Protein AF-B8MVJ1-F1 (afdb_monomer_lite)

Radius of gyration: 26.27 Å; chains: 1; bounding box: 54×86×57 Å

Secondary structure (DSSP, 8-state):
---PPP----------------------------------TTTTTSSSSGGGS---SSHHHHHHHHHHHHHHHHHHHHHHHHHHHHHTT------HHHHHHHHHHHHTS-HHHHHHHHHHHHHHHHHHHHHHHHHHHHHHHHHHHHHHTS-GGGSPPPSSS--SS-HHHHHHHHHHHHHTT----HHHHHHHHHHHHHHHHHHHTT--HHHHH--HHHHHHHHT-SS-HHHHHHHHHHHHHHHHHHHHHHHHHHHHHHTT-GGGGHHHHHHHHT--

Sequence (276 aa):
MIFTLPNRISLYQSTSDSNSGYSYNEYHMSTADDTTRTSSPTDSLVLGAQSHLPTLLNPVRAVETMTSILWNCVKLNNTIGKYSRQIQQIWSTTEVEKMRLYVDDIAQREYEEAVGIARRENALLAGRDMQGRYNETVYWNIISKGAKLIHPATLHMPKGPLGEFTMAEKVATEVFMQEAGFGTSVENQRRCRNLWKKLSEMRRVGISKILLYRRKEFDTYRKSFTQDAESLTEGVISWESVYGSLLEQLENRMMKQGDEDFTGLSDLLQFKILME

pLDDT: mean 73.41, std 24.39, range [24.5, 97.88]

Foldseek 3Di:
DDDDDDDDDDDDDDDDDDDDDDDDDDDDDDDDDDDDDDDDPCVVVVVVPVPQDFPQDPVVLSVVQVVLLLVLLLVLLLLCLQQVVVLVVQDDDPDPVVVVVVVVVLVPDDPVVSVSNVSSVVSVVSVVVLVVQLVLLCVLVVLVVQLVPDDPVVFDDDDDDDDPDDSSSLVSLLVSCVVVVHDNPPVVSVLSNVVSVLSNVLVVVPLHSCSSSGDVSVVVVQVVPPPPSVVVSSSSVSVCVNCVVVSVVSSVLSNVVSVVPPPSPVVVVVVVVVVD

Organism: Talaromyces stipitatus (strain ATCC 10500 / CBS 375.48 / QM 6759 / NRRL 1006) (NCBI:txid441959)

Structure (mmCIF, N/CA/C/O backbone):
data_AF-B8MVJ1-F1
#
_entry.id   AF-B8MVJ1-F1
#
loop_
_atom_site.group_PDB
_atom_site.id
_atom_site.type_symbol
_atom_site.label_atom_id
_atom_site.label_alt_id
_atom_site.label_comp_id
_atom_site.label_asym_id
_atom_site.label_entity_id
_atom_site.label_seq_id
_atom_site.pdbx_PDB_ins_code
_atom_site.Cartn_x
_atom_site.Cartn_y
_atom_site.Cartn_z
_atom_site.occupancy
_atom_site.B_iso_or_equiv
_atom_site.auth_seq_id
_atom_site.auth_comp_id
_atom_site.auth_asym_id
_atom_site.auth_atom_id
_atom_site.pdbx_PDB_model_num
ATOM 1 N N . MET A 1 1 ? 28.971 21.356 14.305 1.00 33.16 1 MET A N 1
ATOM 2 C CA . MET A 1 1 ? 27.854 20.875 15.147 1.00 33.16 1 MET A CA 1
ATOM 3 C C . MET A 1 1 ? 27.162 19.752 14.398 1.00 33.16 1 MET A C 1
ATOM 5 O O . MET A 1 1 ? 26.536 20.009 13.382 1.00 33.16 1 MET A O 1
ATOM 9 N N . ILE A 1 2 ? 27.385 18.515 14.834 1.00 26.36 2 ILE A N 1
ATOM 10 C CA . ILE A 1 2 ? 26.814 17.299 14.247 1.00 26.36 2 ILE A CA 1
ATOM 11 C C . ILE A 1 2 ? 25.635 16.919 15.143 1.00 26.36 2 ILE A C 1
ATOM 13 O O . ILE A 1 2 ? 25.848 16.614 16.312 1.00 26.36 2 ILE A O 1
ATOM 17 N N . PHE A 1 3 ? 24.410 16.978 14.624 1.00 26.06 3 PHE A N 1
ATOM 18 C CA . PHE A 1 3 ? 23.234 16.461 15.321 1.00 26.06 3 PHE A CA 1
ATOM 19 C C . PHE A 1 3 ? 22.937 15.049 14.815 1.00 26.06 3 PHE A C 1
ATOM 21 O O . PHE A 1 3 ? 22.338 14.846 13.763 1.00 26.06 3 PHE A O 1
ATOM 28 N N . THR A 1 4 ? 23.397 14.068 15.583 1.00 27.03 4 THR A N 1
ATOM 29 C CA . THR A 1 4 ? 22.928 12.682 15.559 1.00 27.03 4 THR A CA 1
ATOM 30 C C . THR A 1 4 ? 21.544 12.603 16.205 1.00 27.03 4 THR A C 1
ATOM 32 O O . THR A 1 4 ? 21.390 12.957 17.372 1.00 27.03 4 THR A O 1
ATOM 35 N N . LEU A 1 5 ? 20.543 12.126 15.463 1.00 28.19 5 LEU A N 1
ATOM 36 C CA . LEU A 1 5 ? 19.223 11.765 15.996 1.00 28.19 5 LEU A CA 1
ATOM 37 C C . LEU A 1 5 ? 19.255 10.327 16.558 1.00 28.19 5 LEU A C 1
ATOM 39 O O . LEU A 1 5 ? 19.797 9.447 15.884 1.00 28.19 5 LEU A O 1
ATOM 43 N N . PRO A 1 6 ? 18.681 10.052 17.746 1.00 32.56 6 PRO A N 1
ATOM 44 C CA . PRO A 1 6 ? 18.729 8.730 18.362 1.00 32.56 6 PRO A CA 1
ATOM 45 C C . PRO A 1 6 ? 17.521 7.834 18.028 1.00 32.56 6 PRO A C 1
ATOM 47 O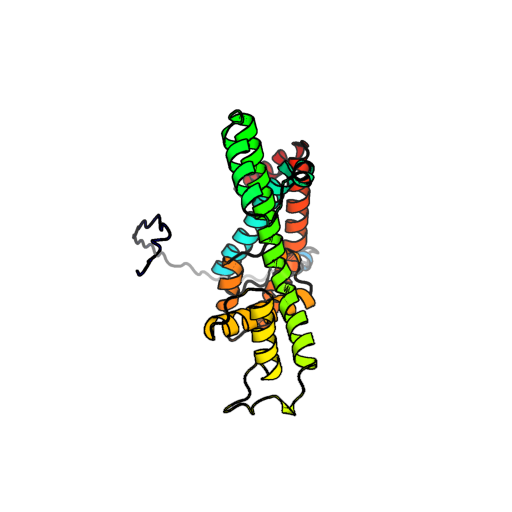 O . PRO A 1 6 ? 16.381 8.279 17.940 1.00 32.56 6 PRO A O 1
ATOM 50 N N . ASN A 1 7 ? 17.836 6.541 17.905 1.00 27.97 7 ASN A N 1
ATOM 51 C CA . ASN A 1 7 ? 17.093 5.338 18.300 1.00 27.97 7 ASN A CA 1
ATOM 52 C C . ASN A 1 7 ? 15.574 5.251 18.063 1.00 27.97 7 ASN A C 1
ATOM 54 O O . ASN A 1 7 ? 14.755 5.772 18.816 1.00 27.97 7 ASN A O 1
ATOM 58 N N . ARG A 1 8 ? 15.202 4.366 17.125 1.00 31.61 8 ARG A N 1
ATOM 59 C CA . ARG A 1 8 ? 13.935 3.627 17.195 1.00 31.61 8 ARG A CA 1
ATOM 60 C C . ARG A 1 8 ? 14.022 2.560 18.287 1.00 31.61 8 ARG A C 1
ATOM 62 O O . ARG A 1 8 ? 14.907 1.711 18.271 1.00 31.61 8 ARG A O 1
ATOM 69 N N . ILE A 1 9 ? 13.052 2.614 19.188 1.00 30.14 9 ILE A N 1
ATOM 70 C CA . ILE A 1 9 ? 12.759 1.645 20.243 1.00 30.14 9 ILE A CA 1
ATOM 71 C C . ILE A 1 9 ? 12.471 0.271 19.610 1.00 30.14 9 ILE A C 1
ATOM 73 O O . ILE A 1 9 ? 11.552 0.135 18.802 1.00 30.14 9 ILE A O 1
ATOM 77 N N . SER A 1 10 ? 13.268 -0.732 19.982 1.00 26.94 10 SER A N 1
ATOM 78 C CA . SER A 1 10 ? 13.034 -2.157 19.733 1.00 26.94 10 SER A CA 1
ATOM 79 C C . SER A 1 10 ? 12.694 -2.799 21.072 1.00 26.94 10 SER A C 1
ATOM 81 O O . SER A 1 10 ? 13.526 -2.792 21.976 1.00 26.94 10 SER A O 1
ATOM 83 N N . LEU A 1 11 ? 11.482 -3.330 21.209 1.00 28.36 11 LEU A N 1
ATOM 84 C CA . LEU A 1 11 ? 11.058 -4.090 22.381 1.00 28.36 11 LEU A CA 1
ATOM 85 C C . LEU A 1 11 ? 10.620 -5.494 21.950 1.00 28.36 11 LEU A C 1
ATOM 87 O O . LEU A 1 11 ? 9.863 -5.639 20.992 1.00 28.36 11 LEU A O 1
ATOM 91 N N . TYR A 1 12 ? 11.092 -6.462 22.741 1.00 28.72 12 TYR A N 1
ATOM 92 C CA . TYR A 1 12 ? 10.787 -7.898 22.803 1.00 28.72 12 TYR A CA 1
ATOM 93 C C . TYR A 1 12 ? 11.618 -8.866 21.943 1.00 28.72 12 TYR A C 1
ATOM 95 O O . TYR A 1 12 ? 11.261 -9.242 20.831 1.00 28.72 12 TYR A O 1
ATOM 103 N N . GLN A 1 13 ? 12.700 -9.351 22.565 1.00 25.91 13 GLN A N 1
ATOM 104 C CA . GLN A 1 13 ? 13.101 -10.761 22.528 1.00 25.91 13 GLN A CA 1
ATOM 105 C C . GLN A 1 13 ? 12.264 -11.539 23.558 1.00 25.91 13 GLN A C 1
ATOM 107 O O . GLN A 1 13 ? 12.061 -11.042 24.665 1.00 25.91 13 GLN A O 1
ATOM 112 N N . SER A 1 14 ? 11.859 -12.770 23.238 1.00 27.89 14 SER A N 1
ATOM 113 C CA . SER A 1 14 ? 11.863 -13.854 24.225 1.00 27.89 14 SER A CA 1
ATOM 114 C C . SER A 1 14 ? 11.992 -15.217 23.545 1.00 27.89 14 SER A C 1
ATOM 116 O O . SER A 1 14 ? 11.435 -15.466 22.479 1.00 27.89 14 SER A O 1
ATOM 118 N N . THR A 1 15 ? 12.811 -16.037 24.184 1.00 27.28 15 THR A N 1
ATOM 119 C CA . THR A 1 15 ? 13.318 -17.371 23.864 1.00 27.28 15 THR A CA 1
ATOM 120 C C . THR A 1 15 ? 12.386 -18.473 24.362 1.00 27.28 15 THR A C 1
ATOM 122 O O . THR A 1 15 ? 11.806 -18.324 25.436 1.00 27.28 15 THR A O 1
ATOM 125 N N . SER A 1 16 ? 12.344 -19.625 23.689 1.00 28.84 16 SER A N 1
ATOM 126 C CA . SER A 1 16 ? 12.301 -20.941 24.361 1.00 28.84 16 SER A CA 1
ATOM 127 C C . SER A 1 16 ? 12.594 -22.075 23.375 1.00 28.84 16 SER A C 1
ATOM 129 O O . SER A 1 16 ? 11.862 -22.285 22.411 1.00 28.84 16 SER A O 1
ATOM 131 N N . ASP A 1 17 ? 13.669 -22.807 23.661 1.00 24.58 17 ASP A N 1
ATOM 132 C CA . ASP A 1 17 ? 13.912 -24.179 23.221 1.00 24.58 17 ASP A CA 1
ATOM 133 C C . ASP A 1 17 ? 12.917 -25.142 23.894 1.00 24.58 17 ASP A C 1
ATOM 135 O O . ASP A 1 17 ? 12.494 -24.874 25.021 1.00 24.58 17 ASP A O 1
ATOM 139 N N . SER A 1 18 ? 12.609 -26.285 23.260 1.00 28.39 18 SER A N 1
ATOM 140 C CA . SER A 1 18 ? 12.689 -27.648 23.848 1.00 28.39 18 SER A CA 1
ATOM 141 C C . SER A 1 18 ? 11.944 -28.713 23.021 1.00 28.39 18 SER A C 1
ATOM 143 O O . SER A 1 18 ? 10.723 -28.802 23.008 1.00 28.39 18 SER A O 1
ATOM 145 N N . ASN A 1 19 ? 12.759 -29.537 22.371 1.00 24.81 19 ASN A N 1
ATOM 146 C CA . ASN A 1 19 ? 12.690 -30.978 22.101 1.00 24.81 19 ASN A CA 1
ATOM 147 C C . ASN A 1 19 ? 11.554 -31.849 22.720 1.00 24.81 19 ASN A C 1
ATOM 149 O O . ASN A 1 19 ? 11.363 -31.853 23.932 1.00 24.81 19 ASN A O 1
ATOM 153 N N . SER A 1 20 ? 10.924 -32.702 21.898 1.00 27.98 20 SER A N 1
ATOM 154 C CA . SER A 1 20 ? 10.651 -34.158 22.082 1.00 27.98 20 SER A CA 1
ATOM 155 C C . SER A 1 20 ? 9.594 -34.583 21.037 1.00 27.98 20 SER A C 1
ATOM 157 O O . SER A 1 20 ? 8.655 -33.842 20.788 1.00 27.98 20 SER A O 1
ATOM 159 N N . GLY A 1 21 ? 9.653 -35.687 20.293 1.00 24.50 21 GLY A N 1
ATOM 160 C CA . GLY A 1 21 ? 10.434 -36.904 20.430 1.00 24.50 21 GLY A CA 1
ATOM 161 C C . GLY A 1 21 ? 9.538 -38.068 20.843 1.00 24.50 21 GLY A C 1
ATOM 162 O O . GLY A 1 21 ? 9.713 -38.522 21.958 1.00 24.50 21 GLY A O 1
ATOM 163 N N . TYR A 1 22 ? 8.634 -38.554 19.976 1.00 27.56 22 TYR A N 1
ATOM 164 C CA . TYR A 1 22 ? 8.119 -39.932 20.042 1.00 27.56 22 TYR A CA 1
ATOM 165 C C . TYR A 1 22 ? 7.778 -40.487 18.652 1.00 27.56 22 TYR A C 1
ATOM 167 O O . TYR A 1 22 ? 6.966 -39.944 17.909 1.00 27.56 22 TYR A O 1
ATOM 175 N N . SER A 1 23 ? 8.461 -41.588 18.349 1.00 25.47 23 SER A N 1
ATOM 176 C CA . SER A 1 23 ? 8.261 -42.544 17.265 1.00 25.47 23 SER A CA 1
ATOM 177 C C . SER A 1 23 ? 7.342 -43.661 17.765 1.00 25.47 23 SER A C 1
ATOM 179 O O . SER A 1 23 ? 7.543 -44.102 18.894 1.00 25.47 23 SER A O 1
ATOM 181 N N . TYR A 1 24 ? 6.405 -44.135 16.936 1.00 26.83 24 TYR A N 1
ATOM 182 C CA . TYR A 1 24 ? 5.950 -45.531 16.940 1.00 26.83 24 TYR A CA 1
ATOM 183 C C . TYR A 1 24 ? 5.487 -45.967 15.537 1.00 26.83 24 TYR A C 1
ATOM 185 O O . TYR A 1 24 ? 4.664 -45.316 14.896 1.00 26.83 24 TYR A O 1
ATOM 193 N N . ASN A 1 25 ? 6.078 -47.084 15.115 1.00 27.03 25 ASN A N 1
ATOM 194 C CA . ASN A 1 25 ? 5.862 -47.908 13.923 1.00 27.03 25 ASN A CA 1
ATOM 195 C C . ASN A 1 25 ? 4.450 -48.547 13.919 1.00 27.03 25 ASN A C 1
ATOM 197 O O . ASN A 1 25 ? 3.911 -48.853 14.978 1.00 27.03 25 ASN A O 1
ATOM 201 N N . GLU A 1 26 ? 3.754 -48.570 12.775 1.00 27.78 26 GLU A N 1
ATOM 202 C CA . GLU A 1 26 ? 3.700 -49.681 11.794 1.00 27.78 26 GLU A CA 1
ATOM 203 C C . GLU A 1 26 ? 2.676 -50.759 12.170 1.00 27.78 26 GLU A C 1
ATOM 205 O O . GLU A 1 26 ? 2.876 -51.455 13.150 1.00 27.78 26 GLU A O 1
ATOM 210 N N . TYR A 1 27 ? 1.629 -50.930 11.352 1.00 28.61 27 TYR A N 1
ATOM 211 C CA . TYR A 1 27 ? 1.073 -52.246 11.005 1.00 28.61 27 TYR A CA 1
ATOM 212 C C . TYR A 1 27 ? 0.383 -52.166 9.639 1.00 28.61 27 TYR A C 1
ATOM 214 O O . TYR A 1 27 ? -0.743 -51.695 9.494 1.00 28.61 27 TYR A O 1
ATOM 222 N N . HIS A 1 28 ? 1.101 -52.647 8.626 1.00 30.55 28 HIS A N 1
ATOM 223 C CA . HIS A 1 28 ? 0.551 -53.095 7.355 1.00 30.55 28 HIS A CA 1
ATOM 224 C C . HIS A 1 28 ? -0.040 -54.499 7.564 1.00 30.55 28 HIS A C 1
ATOM 226 O O . HIS A 1 28 ? 0.691 -55.428 7.901 1.00 30.55 28 HIS A O 1
ATOM 232 N N . MET A 1 29 ? -1.332 -54.685 7.293 1.00 30.03 29 MET A N 1
ATOM 233 C CA . MET A 1 29 ? -1.849 -55.984 6.859 1.00 30.03 29 MET A CA 1
ATOM 234 C C . MET A 1 29 ? -2.791 -55.798 5.676 1.00 30.03 29 MET A C 1
ATOM 236 O O . MET A 1 29 ? -3.833 -55.157 5.756 1.00 30.03 29 MET A O 1
ATOM 240 N N . SER A 1 30 ? -2.347 -56.379 4.567 1.00 34.31 30 SER A N 1
ATOM 241 C CA . SER A 1 30 ? -3.102 -56.662 3.358 1.00 34.31 30 SER A CA 1
ATOM 242 C C . SER A 1 30 ? -4.078 -57.803 3.622 1.00 34.31 30 SER A C 1
ATOM 244 O O . SER A 1 30 ? -3.668 -58.823 4.167 1.00 34.31 30 SER A O 1
ATOM 246 N N . THR A 1 31 ? -5.321 -57.667 3.171 1.00 31.17 31 THR A N 1
ATOM 247 C CA . THR A 1 31 ? -6.058 -58.773 2.548 1.00 31.17 31 THR A CA 1
ATOM 248 C C . THR A 1 31 ? -6.988 -58.192 1.490 1.00 31.17 31 THR A C 1
ATOM 250 O O . THR A 1 31 ? -7.760 -57.272 1.747 1.00 31.17 31 THR A O 1
ATOM 253 N N . ALA A 1 32 ? -6.828 -58.699 0.271 1.00 35.44 32 ALA A N 1
ATOM 254 C CA . ALA A 1 32 ? -7.784 -58.543 -0.805 1.00 35.44 32 ALA A CA 1
ATOM 255 C C . ALA A 1 32 ? -9.028 -59.363 -0.465 1.00 35.44 32 ALA A C 1
ATOM 257 O O . ALA A 1 32 ? -8.886 -60.501 -0.025 1.00 35.44 32 ALA A O 1
ATOM 258 N N . ASP A 1 33 ? -10.208 -58.813 -0.728 1.00 32.38 33 ASP A N 1
ATOM 259 C CA . ASP A 1 33 ? -11.334 -59.639 -1.132 1.00 32.38 33 ASP A CA 1
ATOM 260 C C . ASP A 1 33 ? -12.215 -58.890 -2.129 1.00 32.38 33 ASP A C 1
ATOM 262 O O . ASP A 1 33 ? -12.583 -57.724 -1.970 1.00 32.38 33 ASP A O 1
ATOM 266 N N . ASP A 1 34 ? -12.460 -59.613 -3.209 1.00 38.31 34 ASP A N 1
ATOM 267 C CA . ASP A 1 34 ? -13.241 -59.287 -4.382 1.00 38.31 34 ASP A CA 1
ATOM 268 C C . ASP A 1 34 ? -14.728 -59.385 -4.025 1.00 38.31 34 ASP A C 1
ATOM 270 O O . ASP A 1 34 ? -15.206 -60.433 -3.591 1.00 38.31 34 ASP A O 1
ATOM 274 N N . THR A 1 35 ? -15.492 -58.303 -4.178 1.00 34.69 35 THR A N 1
ATOM 275 C CA . THR A 1 35 ? -16.951 -58.402 -4.283 1.00 34.69 35 THR A CA 1
ATOM 276 C C . THR A 1 35 ? -17.492 -57.266 -5.135 1.00 34.69 35 THR A C 1
ATOM 278 O O . THR A 1 35 ? -17.564 -56.101 -4.749 1.00 34.69 35 THR A O 1
ATOM 281 N N . THR A 1 36 ? -17.934 -57.664 -6.317 1.00 43.25 36 THR A N 1
ATOM 282 C CA . THR A 1 36 ? -18.781 -56.931 -7.247 1.00 43.25 36 THR A CA 1
ATOM 283 C C . THR A 1 36 ? -20.007 -56.362 -6.521 1.00 43.25 36 THR A C 1
ATOM 285 O O . THR A 1 36 ? -20.852 -57.128 -6.058 1.00 43.25 36 THR A O 1
ATOM 288 N N . ARG A 1 37 ? -20.161 -55.030 -6.446 1.00 31.39 37 ARG A N 1
ATOM 289 C CA . ARG A 1 37 ? -21.468 -54.397 -6.195 1.00 31.39 37 ARG A CA 1
ATOM 290 C C . ARG A 1 37 ? -21.505 -52.909 -6.565 1.00 31.39 37 ARG A C 1
ATOM 292 O O . ARG A 1 37 ? -20.892 -52.074 -5.921 1.00 31.39 37 ARG A O 1
ATOM 299 N N . THR A 1 38 ? -22.305 -52.642 -7.595 1.00 30.81 38 THR A N 1
ATOM 300 C CA . THR A 1 38 ? -23.245 -51.517 -7.716 1.00 30.81 38 THR A CA 1
ATOM 301 C C . THR A 1 38 ? -22.679 -50.106 -7.536 1.00 30.81 38 THR A C 1
ATOM 303 O O . THR A 1 38 ? -22.595 -49.584 -6.429 1.00 30.81 38 THR A O 1
ATOM 306 N N . SER A 1 39 ? -22.409 -49.447 -8.666 1.00 39.03 39 SER A N 1
ATOM 307 C CA . SER A 1 39 ? -22.202 -48.002 -8.758 1.00 39.03 39 SER A CA 1
ATOM 308 C C . SER A 1 39 ? -23.384 -47.244 -8.142 1.00 39.03 39 SER A C 1
ATOM 310 O O . SER A 1 39 ? -24.490 -47.226 -8.685 1.00 39.03 39 SER A O 1
ATOM 312 N N . SER A 1 40 ? -23.135 -46.623 -6.991 1.00 35.88 40 SER A N 1
ATOM 313 C CA . SER A 1 40 ? -24.064 -45.707 -6.334 1.00 35.88 40 SER A CA 1
ATOM 314 C C . SER A 1 40 ? -23.816 -44.276 -6.847 1.00 35.88 40 SER A C 1
ATOM 316 O O . SER A 1 40 ? -22.661 -43.934 -7.112 1.00 35.88 40 SER A O 1
ATOM 318 N N . PRO A 1 41 ? -24.829 -43.397 -6.983 1.00 37.00 41 PRO A N 1
ATOM 319 C CA . PRO A 1 41 ? -24.690 -42.064 -7.596 1.00 37.00 41 PRO A CA 1
ATOM 320 C C . PRO A 1 41 ? -23.955 -41.027 -6.726 1.00 37.00 41 PRO A C 1
ATOM 322 O O . PRO A 1 41 ? -24.124 -39.825 -6.917 1.00 37.00 41 PRO A O 1
ATOM 325 N N . THR A 1 42 ? -23.172 -41.470 -5.745 1.00 35.88 42 THR A N 1
ATOM 326 C CA . THR A 1 42 ? -22.527 -40.607 -4.746 1.00 35.88 42 THR A CA 1
ATOM 327 C C . THR A 1 42 ? -21.035 -40.402 -5.029 1.00 35.88 42 THR A C 1
ATOM 329 O O . THR A 1 42 ? -20.462 -39.406 -4.590 1.00 35.88 42 THR A O 1
ATOM 332 N N . ASP A 1 43 ? -20.418 -41.260 -5.848 1.00 29.03 43 ASP A N 1
ATOM 333 C CA . ASP A 1 43 ? -18.985 -41.174 -6.174 1.00 29.03 43 ASP A CA 1
ATOM 334 C C . ASP A 1 43 ? -18.643 -40.069 -7.190 1.00 29.03 43 ASP A C 1
ATOM 336 O O . ASP A 1 43 ? -17.485 -39.672 -7.306 1.00 29.03 43 ASP A O 1
ATOM 340 N N . SER A 1 44 ? -19.634 -39.487 -7.880 1.00 37.66 44 SER A N 1
ATOM 341 C CA . SER A 1 44 ? -19.398 -38.338 -8.772 1.00 37.66 44 SER A CA 1
ATOM 342 C C . SER A 1 44 ? -19.446 -36.981 -8.060 1.00 37.66 44 SER A C 1
ATOM 344 O O . SER A 1 44 ? -19.098 -35.971 -8.668 1.00 37.66 44 SER A O 1
ATOM 346 N N . LEU A 1 45 ? -19.875 -36.929 -6.793 1.00 33.03 45 LEU A N 1
ATOM 347 C CA . LEU A 1 45 ? -19.961 -35.685 -6.015 1.00 33.03 45 LEU A CA 1
ATOM 348 C C . LEU A 1 45 ? -18.708 -35.412 -5.171 1.00 33.03 45 LEU A C 1
ATOM 350 O O . LEU A 1 45 ? -18.486 -34.276 -4.762 1.00 33.03 45 LEU A O 1
ATOM 354 N N . VAL A 1 46 ? -17.849 -36.414 -4.965 1.00 35.47 46 VAL A N 1
ATOM 355 C CA . VAL A 1 46 ? -16.617 -36.274 -4.164 1.00 35.47 46 VAL A CA 1
ATOM 356 C C . VAL A 1 46 ? -15.418 -35.811 -5.010 1.00 35.47 46 VAL A C 1
ATOM 358 O O . VAL A 1 46 ? -14.486 -35.204 -4.486 1.00 35.47 46 VAL A O 1
ATOM 361 N N . LEU A 1 47 ? -15.467 -35.975 -6.336 1.00 32.66 47 LEU A N 1
ATOM 362 C CA . LEU A 1 47 ? -14.432 -35.473 -7.254 1.00 32.66 47 LEU A CA 1
ATOM 363 C C . LEU A 1 47 ? -14.608 -33.998 -7.660 1.00 32.66 47 LEU A C 1
ATOM 365 O O . LEU A 1 47 ? -13.674 -33.401 -8.188 1.00 32.66 47 LEU A O 1
ATOM 369 N N . GLY A 1 48 ? -15.764 -33.387 -7.375 1.00 31.33 48 GLY A N 1
ATOM 370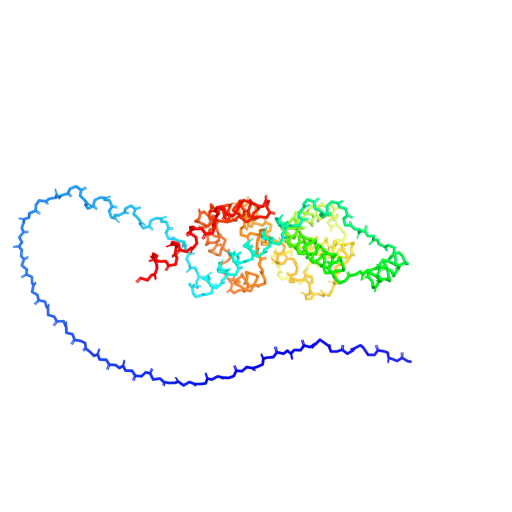 C CA . GLY A 1 48 ? -16.028 -31.968 -7.651 1.00 31.33 48 GLY A CA 1
ATOM 371 C C . GLY A 1 48 ? -15.574 -31.001 -6.550 1.00 31.33 48 GLY A C 1
ATOM 372 O O . GLY A 1 48 ? -15.554 -29.796 -6.769 1.00 31.33 48 GLY A O 1
ATOM 373 N N . ALA A 1 49 ? -15.199 -31.503 -5.368 1.00 35.88 49 ALA A N 1
ATOM 374 C CA . ALA A 1 49 ? -14.884 -30.666 -4.206 1.00 35.88 49 ALA A CA 1
ATOM 375 C C . ALA A 1 49 ? -13.396 -30.272 -4.093 1.00 35.88 49 ALA A C 1
ATOM 377 O O . ALA A 1 49 ? -13.051 -29.404 -3.292 1.00 35.88 49 ALA A O 1
ATOM 378 N N . GLN A 1 50 ? -12.503 -30.864 -4.896 1.00 38.47 50 GLN A N 1
ATOM 379 C CA . GLN A 1 50 ? -11.067 -30.548 -4.851 1.00 38.47 50 GLN A CA 1
ATOM 380 C C . GLN A 1 50 ? -10.685 -29.270 -5.623 1.00 38.47 50 GLN A C 1
ATOM 382 O O . GLN A 1 50 ? -9.555 -28.805 -5.502 1.00 38.47 50 GLN A O 1
ATOM 387 N N . SER A 1 51 ? -11.602 -28.653 -6.377 1.00 46.34 51 SER A N 1
ATOM 388 C CA . SER A 1 51 ? -11.296 -27.491 -7.231 1.00 46.34 51 SER A CA 1
ATOM 389 C C . SER A 1 51 ? -11.303 -26.131 -6.521 1.00 46.34 51 SER A C 1
ATOM 391 O O . SER A 1 51 ? -11.141 -25.108 -7.182 1.00 46.34 51 SER A O 1
ATOM 393 N N . HIS A 1 52 ? -11.507 -26.089 -5.201 1.00 55.00 52 HIS A N 1
ATOM 394 C CA . HIS A 1 52 ? -11.625 -24.833 -4.443 1.00 55.00 52 HIS A CA 1
ATOM 395 C C . HIS A 1 52 ? -10.512 -24.600 -3.420 1.00 55.00 52 HIS A C 1
ATOM 397 O O . HIS A 1 52 ? -10.513 -23.562 -2.756 1.00 55.00 52 HIS A O 1
ATOM 403 N N . LEU A 1 53 ? -9.563 -25.531 -3.272 1.00 58.75 53 LEU A N 1
ATOM 404 C CA . LEU A 1 53 ? -8.432 -25.283 -2.387 1.00 58.75 53 LEU A CA 1
ATOM 405 C C . LEU A 1 53 ? -7.495 -24.263 -3.050 1.00 58.75 53 LEU A C 1
ATOM 407 O O . LEU A 1 53 ? -7.122 -24.455 -4.211 1.00 58.75 53 LEU A O 1
ATOM 411 N N . PRO A 1 54 ? -7.095 -23.191 -2.347 1.00 66.25 54 PRO A N 1
ATOM 412 C CA . PRO A 1 54 ? -6.136 -22.252 -2.897 1.00 66.25 54 PRO A CA 1
ATOM 413 C C . PRO A 1 54 ? -4.823 -22.970 -3.215 1.00 66.25 54 PRO A C 1
ATOM 415 O O . PRO A 1 54 ? -4.348 -23.788 -2.426 1.00 66.25 54 PRO A O 1
ATOM 418 N N . THR A 1 55 ? -4.193 -22.633 -4.338 1.00 72.75 55 THR A N 1
ATOM 419 C CA . THR A 1 55 ? -2.830 -23.094 -4.616 1.00 72.75 55 THR A CA 1
ATOM 420 C C . THR A 1 55 ? -1.892 -22.448 -3.599 1.00 72.75 55 THR A C 1
ATOM 422 O O . THR A 1 55 ? -1.626 -21.246 -3.644 1.00 72.75 55 THR A O 1
ATOM 425 N N . LEU A 1 56 ? -1.405 -23.233 -2.639 1.00 69.00 56 LEU A N 1
ATOM 426 C CA . LEU A 1 56 ? -0.548 -22.748 -1.560 1.00 69.00 56 LEU A CA 1
ATOM 427 C C . LEU A 1 56 ? 0.926 -23.013 -1.880 1.00 69.00 56 LEU A C 1
ATOM 429 O O . LEU A 1 56 ? 1.500 -24.024 -1.475 1.00 69.00 56 LEU A O 1
ATOM 433 N N . LEU A 1 57 ? 1.569 -22.076 -2.576 1.00 68.31 57 LEU A N 1
ATOM 434 C CA . LEU A 1 57 ? 3.026 -22.081 -2.698 1.00 68.31 57 LEU A CA 1
ATOM 435 C C . LEU A 1 57 ? 3.640 -21.738 -1.338 1.00 68.31 57 LEU A C 1
ATOM 437 O O . LEU A 1 57 ? 3.381 -20.664 -0.801 1.00 68.31 57 LEU A O 1
ATOM 441 N N . ASN A 1 58 ? 4.455 -22.629 -0.772 1.00 74.88 58 ASN A N 1
ATOM 442 C CA . ASN A 1 58 ? 4.967 -22.499 0.599 1.00 74.88 58 ASN A CA 1
ATOM 443 C C . ASN A 1 58 ? 3.820 -22.317 1.627 1.00 74.88 58 ASN A C 1
ATOM 445 O O . ASN A 1 58 ? 3.571 -21.201 2.096 1.00 74.88 58 ASN A O 1
ATOM 449 N N . PRO A 1 59 ? 3.104 -23.405 1.971 1.00 78.38 59 PRO A N 1
ATOM 450 C CA . PRO A 1 59 ? 1.811 -23.338 2.650 1.00 78.38 59 PRO A CA 1
ATOM 451 C C . PRO A 1 59 ? 1.864 -22.652 4.014 1.00 78.38 59 PRO A C 1
ATOM 453 O O . PRO A 1 59 ? 0.962 -21.888 4.338 1.00 78.38 59 PRO A O 1
ATOM 456 N N . VAL A 1 60 ? 2.946 -22.834 4.775 1.00 81.81 60 VAL A N 1
ATOM 457 C CA . VAL A 1 60 ? 3.122 -22.168 6.075 1.00 81.81 60 VAL A CA 1
ATOM 458 C C . VAL A 1 60 ? 3.125 -20.648 5.903 1.00 81.81 60 VAL A C 1
ATOM 460 O O . VAL A 1 60 ? 2.307 -19.948 6.498 1.00 81.81 60 VAL A O 1
ATOM 463 N N . ARG A 1 61 ? 3.981 -20.126 5.016 1.00 82.94 61 ARG A N 1
ATOM 464 C CA . ARG A 1 61 ? 4.064 -18.676 4.782 1.00 82.94 61 ARG A CA 1
ATOM 465 C C . ARG A 1 61 ? 2.828 -18.121 4.082 1.00 82.94 61 ARG A C 1
ATOM 467 O O . ARG A 1 61 ? 2.483 -16.956 4.282 1.00 82.94 61 ARG A O 1
ATOM 474 N N . ALA A 1 62 ? 2.170 -18.930 3.258 1.00 84.38 62 ALA A N 1
ATOM 475 C CA . ALA A 1 62 ? 0.918 -18.568 2.611 1.00 84.38 62 ALA A CA 1
ATOM 476 C C . ALA A 1 62 ? -0.205 -18.350 3.635 1.00 84.38 62 ALA A C 1
ATOM 478 O O . ALA A 1 62 ? -0.868 -17.312 3.608 1.00 84.38 62 ALA A O 1
ATOM 479 N N . VAL A 1 63 ? -0.358 -19.274 4.589 1.00 86.25 63 VAL A N 1
ATOM 480 C CA . VAL A 1 63 ? -1.342 -19.169 5.676 1.00 86.25 63 VAL A CA 1
ATOM 481 C C . VAL A 1 63 ? -1.053 -17.962 6.567 1.00 86.25 63 VAL A C 1
ATOM 483 O O . VAL A 1 63 ? -1.968 -17.189 6.853 1.00 86.25 63 VAL A O 1
ATOM 486 N N . GLU A 1 64 ? 0.205 -17.732 6.952 1.00 88.12 64 GLU A N 1
ATOM 487 C CA . GLU A 1 64 ? 0.604 -16.538 7.717 1.00 88.12 64 GLU A CA 1
ATOM 488 C C . GLU A 1 64 ? 0.260 -15.240 6.973 1.00 88.12 64 GLU A C 1
ATOM 490 O O . GLU A 1 64 ? -0.293 -14.296 7.547 1.00 88.12 64 GLU A O 1
ATOM 495 N N . THR A 1 65 ? 0.544 -15.204 5.670 1.00 90.69 65 THR A N 1
ATOM 496 C CA . THR A 1 65 ? 0.282 -14.043 4.814 1.00 90.69 65 THR A CA 1
ATOM 497 C C . THR A 1 65 ? -1.212 -13.755 4.722 1.00 90.69 65 THR A C 1
ATOM 499 O O . THR A 1 65 ? -1.633 -12.622 4.966 1.00 90.69 65 THR A O 1
ATOM 502 N N . MET A 1 66 ? -2.026 -14.770 4.424 1.00 91.81 66 MET A N 1
ATOM 503 C CA . MET A 1 66 ? -3.476 -14.605 4.320 1.00 91.81 66 MET A CA 1
ATOM 504 C C . MET A 1 66 ? -4.124 -14.275 5.661 1.00 91.81 66 MET A C 1
ATOM 506 O O . MET A 1 66 ? -5.001 -13.414 5.713 1.00 91.81 66 MET A O 1
ATOM 510 N N . THR A 1 67 ? -3.641 -14.860 6.757 1.00 90.56 67 THR A N 1
ATOM 511 C CA . THR A 1 67 ? -4.088 -14.510 8.113 1.00 90.56 67 THR A CA 1
ATOM 512 C C . THR A 1 67 ? -3.815 -13.036 8.408 1.00 90.56 67 THR A C 1
ATOM 514 O O . THR A 1 67 ? -4.705 -12.325 8.878 1.00 90.56 67 THR A O 1
ATOM 517 N N . SER A 1 68 ? -2.621 -12.535 8.068 1.00 92.44 68 SER A N 1
ATOM 518 C CA . SER A 1 68 ? -2.285 -11.115 8.237 1.00 92.44 68 SER A CA 1
ATOM 519 C C . SER A 1 68 ? -3.179 -10.205 7.383 1.00 92.44 68 SER A C 1
ATOM 521 O O . SER A 1 68 ? -3.630 -9.163 7.864 1.00 92.44 68 SER A O 1
ATOM 523 N N . ILE A 1 69 ? -3.502 -10.604 6.147 1.00 93.81 69 ILE A N 1
ATOM 524 C CA . ILE A 1 69 ? -4.411 -9.866 5.252 1.00 93.81 69 ILE A CA 1
ATOM 525 C C . ILE A 1 69 ? -5.833 -9.807 5.829 1.00 93.81 69 ILE A C 1
ATOM 527 O O . ILE A 1 69 ? -6.397 -8.717 5.944 1.00 93.81 69 ILE A O 1
ATOM 531 N N . LEU A 1 70 ? -6.395 -10.948 6.238 1.00 93.25 70 LEU A N 1
ATOM 532 C CA . LEU A 1 70 ? -7.733 -11.034 6.834 1.00 93.25 70 LEU A CA 1
ATOM 533 C C . LEU A 1 70 ? -7.820 -10.207 8.120 1.00 93.25 70 LEU A C 1
ATOM 535 O O . LEU A 1 70 ? -8.748 -9.417 8.300 1.00 93.25 70 LEU A O 1
ATOM 539 N N . TRP A 1 71 ? -6.808 -10.317 8.983 1.00 91.12 71 TRP A N 1
ATOM 540 C CA . TRP A 1 71 ? -6.717 -9.514 10.198 1.00 91.12 71 TRP A CA 1
ATOM 541 C C . TRP A 1 71 ? -6.658 -8.015 9.892 1.00 91.12 71 TRP A C 1
ATOM 543 O O . TRP A 1 71 ? -7.314 -7.210 10.556 1.00 91.12 71 TRP A O 1
ATOM 553 N N . ASN A 1 72 ? -5.897 -7.622 8.867 1.00 91.25 72 ASN A N 1
ATOM 554 C CA . ASN A 1 72 ? -5.801 -6.229 8.449 1.00 91.25 72 ASN A CA 1
ATOM 555 C C . ASN A 1 72 ? -7.141 -5.701 7.917 1.00 91.25 72 ASN A C 1
ATOM 557 O O . ASN A 1 72 ? -7.511 -4.575 8.244 1.00 91.25 72 ASN A O 1
ATOM 561 N N . CYS A 1 73 ? -7.882 -6.517 7.160 1.00 91.81 73 CYS A N 1
ATOM 562 C CA . CYS A 1 73 ? -9.239 -6.207 6.711 1.00 91.81 73 CYS A CA 1
ATOM 563 C C . CYS A 1 73 ? -10.167 -5.932 7.898 1.00 91.81 73 CYS A C 1
ATOM 565 O O . CYS A 1 73 ? -10.770 -4.862 7.978 1.00 91.81 73 CYS A O 1
ATOM 567 N N . VAL A 1 74 ? -10.218 -6.842 8.874 1.00 89.75 74 VAL A N 1
ATOM 568 C CA . VAL A 1 74 ? -11.054 -6.672 10.072 1.00 89.75 74 VAL A CA 1
ATOM 569 C C . VAL A 1 74 ? -10.651 -5.424 10.855 1.00 89.75 74 VAL A C 1
ATOM 571 O O . VAL A 1 74 ? -11.486 -4.571 11.155 1.00 89.75 74 VAL A O 1
ATOM 574 N N . LYS A 1 75 ? -9.358 -5.281 11.166 1.00 87.44 75 LYS A N 1
ATOM 575 C CA . LYS A 1 75 ? -8.849 -4.186 11.996 1.00 87.44 75 LYS A CA 1
ATOM 576 C C . LYS A 1 75 ? -9.115 -2.818 11.368 1.00 87.44 75 LYS A C 1
ATOM 578 O O . LYS A 1 75 ? -9.579 -1.910 12.062 1.00 87.44 75 LYS A O 1
ATOM 583 N N . LEU A 1 76 ? -8.799 -2.657 10.083 1.00 85.12 76 LEU A N 1
ATOM 584 C CA . LEU A 1 76 ? -8.925 -1.372 9.399 1.00 85.12 76 LEU A CA 1
ATOM 585 C C . LEU A 1 76 ? -10.389 -1.002 9.191 1.00 85.12 76 LEU A C 1
ATOM 587 O O . LEU A 1 76 ? -10.759 0.111 9.545 1.00 85.12 76 LEU A O 1
ATOM 591 N N . ASN A 1 77 ? -11.230 -1.924 8.719 1.00 86.44 77 ASN A N 1
ATOM 592 C CA . ASN A 1 77 ? -12.641 -1.618 8.485 1.00 86.44 77 ASN A CA 1
ATOM 593 C C . ASN A 1 77 ? -13.419 -1.400 9.789 1.00 86.44 77 ASN A C 1
ATOM 595 O O . ASN A 1 77 ? -14.297 -0.553 9.819 1.00 86.44 77 ASN A O 1
ATOM 599 N N . ASN A 1 78 ? -13.075 -2.071 10.893 1.00 82.69 78 ASN A N 1
ATOM 600 C CA . ASN A 1 78 ? -13.681 -1.783 12.202 1.00 82.69 78 ASN A CA 1
ATOM 601 C C . ASN A 1 78 ? -13.296 -0.376 12.688 1.00 82.69 78 ASN A C 1
ATOM 603 O O . ASN A 1 78 ? -14.127 0.380 13.186 1.00 82.69 78 ASN A O 1
ATOM 607 N N . THR A 1 79 ? -12.027 0.000 12.504 1.00 77.69 79 THR A N 1
ATOM 608 C CA . THR A 1 79 ? -11.538 1.334 12.875 1.00 77.69 79 THR A CA 1
ATOM 609 C C . THR A 1 79 ? -12.173 2.415 11.997 1.00 77.69 79 THR A C 1
ATOM 611 O O . THR A 1 79 ? -12.662 3.412 12.512 1.00 77.69 79 THR A O 1
ATOM 614 N N . ILE A 1 80 ? -12.205 2.219 10.679 1.00 78.38 80 ILE A N 1
ATOM 615 C CA . ILE A 1 80 ? -12.806 3.168 9.737 1.00 78.38 80 ILE A CA 1
ATOM 616 C C . ILE A 1 80 ? -14.315 3.240 9.955 1.00 78.38 80 ILE A C 1
ATOM 618 O O . ILE A 1 80 ? -14.825 4.339 10.124 1.00 78.38 80 ILE A O 1
ATOM 622 N N . GLY A 1 81 ? -15.018 2.108 10.022 1.00 75.56 81 GLY A N 1
ATOM 623 C CA . GLY A 1 81 ? -16.467 2.043 10.217 1.00 75.56 81 GLY A CA 1
ATOM 624 C C . GLY A 1 81 ? -16.920 2.871 11.415 1.00 75.56 81 GLY A C 1
ATOM 625 O O . GLY A 1 81 ? -17.734 3.773 11.252 1.00 75.56 81 GLY A O 1
ATOM 626 N N . LYS A 1 82 ? -16.290 2.667 12.580 1.00 73.12 82 LYS A N 1
ATOM 627 C CA . LYS A 1 82 ? -16.621 3.374 13.832 1.00 73.12 82 LYS A CA 1
ATOM 628 C C . LYS A 1 82 ? -16.455 4.893 13.788 1.00 73.12 82 LYS A C 1
ATOM 630 O O . LYS A 1 82 ? -17.090 5.590 14.570 1.00 73.12 82 LYS A O 1
ATOM 635 N N . TYR A 1 83 ? -15.574 5.414 12.933 1.00 69.50 83 TYR A N 1
ATOM 636 C CA . TYR A 1 83 ? -15.224 6.839 12.938 1.00 69.50 83 TYR A CA 1
ATOM 637 C C . TYR A 1 83 ? -15.503 7.547 11.601 1.00 69.50 83 TYR A C 1
ATOM 639 O O . TYR A 1 83 ? -15.431 8.771 11.540 1.00 69.50 83 TYR A O 1
ATOM 647 N N . SER A 1 84 ? -15.881 6.820 10.545 1.00 64.31 84 SER A N 1
ATOM 648 C CA . SER A 1 84 ? -16.033 7.294 9.157 1.00 64.31 84 SER A CA 1
ATOM 649 C C . SER A 1 84 ? -16.914 8.536 9.001 1.00 64.31 84 SER A C 1
ATOM 651 O O . SER A 1 84 ? -16.502 9.490 8.340 1.00 64.31 84 SER A O 1
ATOM 653 N N . ARG A 1 85 ? -18.079 8.580 9.663 1.00 58.47 85 ARG A N 1
ATOM 654 C CA . ARG A 1 85 ? -19.003 9.730 9.605 1.00 58.47 85 ARG A CA 1
ATOM 655 C C . ARG A 1 85 ? -18.421 11.002 10.224 1.00 58.47 85 ARG A C 1
ATOM 657 O O . ARG A 1 85 ? -18.743 12.097 9.782 1.00 58.47 85 ARG A O 1
ATOM 664 N N . GLN A 1 86 ? -17.538 10.865 11.213 1.00 54.97 86 GLN A N 1
ATOM 665 C CA . GLN A 1 86 ? -16.875 11.989 11.883 1.00 54.97 86 GLN A CA 1
ATOM 666 C C . GLN A 1 86 ? -15.504 12.317 11.263 1.00 54.97 86 GLN A C 1
ATOM 668 O O . GLN A 1 86 ? -14.960 13.392 11.508 1.00 54.97 86 GLN A O 1
ATOM 673 N N . ILE A 1 87 ? -14.947 11.424 10.431 1.00 55.31 87 ILE A N 1
ATOM 674 C CA . ILE A 1 87 ? -13.677 11.637 9.718 1.00 55.31 87 ILE A CA 1
ATOM 675 C C . ILE A 1 87 ? -13.784 12.772 8.684 1.00 55.31 87 ILE A C 1
ATOM 677 O O . ILE A 1 87 ? -12.793 13.460 8.448 1.00 55.31 87 ILE A O 1
ATOM 681 N N . GLN A 1 88 ? -14.973 13.038 8.125 1.00 51.62 88 GLN A N 1
ATOM 682 C CA . GLN A 1 88 ? -15.186 14.151 7.181 1.00 51.62 88 GLN A CA 1
ATOM 683 C C . GLN A 1 88 ? -14.870 15.538 7.773 1.00 51.62 88 GLN A C 1
ATOM 685 O O . GLN A 1 88 ? -14.627 16.471 7.013 1.00 51.62 88 GLN A O 1
ATOM 690 N N . GLN A 1 89 ? -14.832 15.675 9.104 1.00 51.88 89 GLN A N 1
ATOM 691 C CA . GLN A 1 89 ? -14.482 16.919 9.800 1.00 51.88 89 GLN A CA 1
ATOM 692 C C . GLN A 1 89 ? -13.041 16.948 10.341 1.00 51.88 89 GLN A C 1
ATOM 694 O O . GLN A 1 89 ? -12.663 17.915 11.000 1.00 51.88 89 GLN A O 1
ATOM 699 N N . ILE A 1 90 ? -12.221 15.916 10.099 1.00 59.41 90 ILE A N 1
ATOM 700 C CA . ILE A 1 90 ? -10.852 15.892 10.629 1.00 59.41 90 ILE A CA 1
ATOM 701 C C . ILE A 1 90 ? -9.977 16.904 9.897 1.00 59.41 90 ILE A C 1
ATOM 703 O O . ILE A 1 90 ? -9.916 16.967 8.668 1.00 59.41 90 ILE A O 1
ATOM 707 N N . TRP A 1 91 ? -9.254 17.667 10.705 1.00 61.53 91 TRP A N 1
ATOM 708 C CA . TRP A 1 91 ? -8.346 18.712 10.291 1.00 61.53 91 TRP A CA 1
ATOM 709 C C . TRP A 1 91 ? -7.120 18.105 9.586 1.00 61.53 91 TRP A C 1
ATOM 711 O O . TRP A 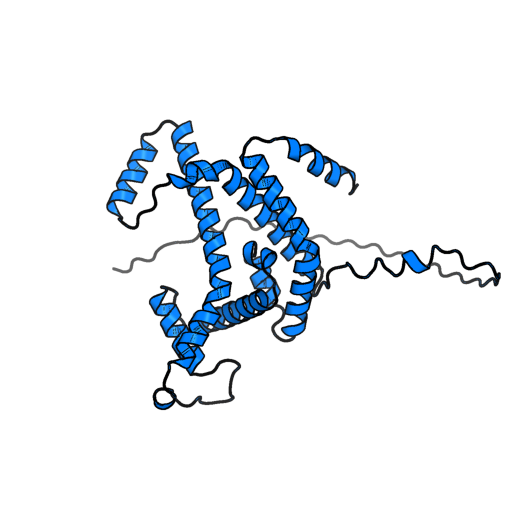1 91 ? -6.269 17.484 10.214 1.00 61.53 91 TRP A O 1
ATOM 721 N N . SER A 1 92 ? -7.020 18.247 8.261 1.00 66.56 92 SER A N 1
ATOM 722 C CA . SER A 1 92 ? -5.799 17.904 7.522 1.00 66.56 92 SER A CA 1
ATOM 723 C C . SER A 1 92 ? -5.198 19.152 6.896 1.00 66.56 92 SER A C 1
ATOM 725 O O . SER A 1 92 ? -5.787 19.726 5.983 1.00 66.56 92 SER A O 1
ATOM 727 N N . THR A 1 93 ? -4.021 19.552 7.375 1.00 76.75 93 THR A N 1
ATOM 728 C CA . THR A 1 93 ? -3.259 20.695 6.859 1.00 76.75 93 THR A CA 1
ATOM 729 C C . THR A 1 93 ? -1.839 20.293 6.493 1.00 76.75 93 THR A C 1
ATOM 731 O O . THR A 1 93 ? -1.325 19.282 6.967 1.00 76.75 93 THR A O 1
ATOM 734 N N . THR A 1 94 ? -1.172 21.148 5.729 1.00 81.00 94 THR A N 1
ATOM 735 C CA . THR A 1 94 ? 0.288 21.155 5.564 1.00 81.00 94 THR A CA 1
ATOM 736 C C . THR A 1 94 ? 0.947 22.359 6.252 1.00 81.00 94 THR A C 1
ATOM 738 O O . THR A 1 94 ? 2.166 22.492 6.215 1.00 81.00 94 THR A O 1
ATOM 741 N N . GLU A 1 95 ? 0.170 23.244 6.885 1.00 89.56 95 GLU A N 1
ATOM 742 C CA . GLU A 1 95 ? 0.673 24.435 7.576 1.00 89.56 95 GLU A CA 1
ATOM 743 C C . GLU A 1 95 ? 1.135 24.113 9.002 1.00 89.56 95 GLU A C 1
ATOM 745 O O . GLU A 1 95 ? 0.323 23.829 9.883 1.00 89.56 95 GLU A O 1
ATOM 750 N N . VAL A 1 96 ? 2.446 24.212 9.238 1.00 89.62 96 VAL A N 1
ATOM 751 C CA . VAL A 1 96 ? 3.093 23.841 10.511 1.00 89.62 96 VAL A CA 1
ATOM 752 C C . VAL A 1 96 ? 2.518 24.594 11.710 1.00 89.62 96 VAL A C 1
ATOM 754 O O . VAL A 1 96 ? 2.303 23.998 12.761 1.00 89.62 96 VAL A O 1
ATOM 757 N N . GLU A 1 97 ? 2.246 25.890 11.569 1.00 91.69 97 GLU A N 1
ATOM 758 C CA . GLU A 1 97 ? 1.787 26.700 12.701 1.00 91.69 97 GLU A CA 1
ATOM 759 C C . GLU A 1 97 ? 0.398 26.282 13.173 1.00 91.69 97 GLU A C 1
ATOM 761 O O . GLU A 1 97 ? 0.146 26.110 14.362 1.00 91.69 97 GLU A O 1
ATOM 766 N N . LYS A 1 98 ? -0.492 25.997 12.228 1.00 88.94 98 LYS A N 1
ATOM 767 C CA . LYS A 1 98 ? -1.815 25.505 12.570 1.00 88.94 98 LYS A CA 1
ATOM 768 C C . LYS A 1 98 ? -1.780 24.082 13.149 1.00 88.94 98 LYS A C 1
ATOM 770 O O . LYS A 1 98 ? -2.627 23.763 13.973 1.00 88.94 98 LYS A O 1
ATOM 775 N N . MET A 1 99 ? -0.800 23.243 12.779 1.00 89.06 99 MET A N 1
ATOM 776 C CA . MET A 1 99 ? -0.592 21.947 13.452 1.00 89.06 99 MET A CA 1
ATOM 777 C C . MET A 1 99 ? -0.255 22.132 14.936 1.00 89.06 99 MET A C 1
ATOM 779 O O . MET A 1 99 ? -0.760 21.381 15.762 1.00 89.06 99 MET A O 1
ATOM 783 N N . ARG A 1 100 ? 0.573 23.129 15.282 1.00 90.00 100 ARG A N 1
ATOM 784 C CA . ARG A 1 100 ? 0.914 23.432 16.683 1.00 90.00 100 ARG A CA 1
ATOM 785 C C . ARG A 1 100 ? -0.308 23.883 17.468 1.00 90.00 100 ARG A C 1
ATOM 787 O O . ARG A 1 100 ? -0.629 23.270 18.477 1.00 90.00 100 ARG A O 1
ATOM 794 N N . LEU A 1 101 ? -1.027 24.873 16.935 1.00 90.62 101 LEU A N 1
ATOM 795 C CA . LEU A 1 101 ? -2.257 25.380 17.548 1.00 90.62 101 LEU A CA 1
ATOM 796 C C . LEU A 1 101 ? -3.290 24.269 17.766 1.00 90.62 101 LEU A C 1
ATOM 798 O O . LEU A 1 101 ? -3.972 24.251 18.783 1.00 90.62 101 LEU A O 1
ATOM 802 N N . TYR A 1 102 ? -3.388 23.327 16.828 1.00 88.75 102 TYR A N 1
ATOM 803 C CA . TYR A 1 102 ? -4.295 22.192 16.947 1.00 88.75 102 TYR A CA 1
ATOM 804 C C . TYR A 1 102 ? -3.906 21.225 18.076 1.00 88.75 102 TYR A C 1
ATOM 806 O O . TYR A 1 102 ? -4.772 20.758 18.810 1.00 88.75 102 TYR A O 1
ATOM 814 N N . VAL A 1 103 ? -2.611 20.944 18.254 1.00 90.50 103 VAL A N 1
ATOM 815 C CA . VAL A 1 103 ? -2.132 20.112 19.372 1.00 90.50 103 VAL A CA 1
ATOM 816 C C . VAL A 1 103 ? -2.384 20.799 20.716 1.00 90.50 103 VAL A C 1
ATOM 818 O O . VAL A 1 103 ? -2.834 20.139 21.654 1.00 90.50 103 VAL A O 1
ATOM 821 N N . ASP A 1 104 ? -2.146 22.109 20.798 1.00 94.06 104 ASP A N 1
ATOM 822 C CA . ASP A 1 104 ? -2.408 22.893 22.010 1.00 94.06 104 ASP A CA 1
ATOM 823 C C . ASP A 1 104 ? -3.906 22.922 22.357 1.00 94.06 104 ASP A C 1
ATOM 825 O O . ASP A 1 104 ? -4.269 22.802 23.526 1.00 94.06 104 ASP A O 1
ATOM 829 N N . ASP A 1 105 ? -4.780 23.017 21.351 1.00 90.50 105 ASP A N 1
ATOM 830 C CA . ASP A 1 105 ? -6.234 22.924 21.514 1.00 90.50 105 ASP A CA 1
ATOM 831 C C . ASP A 1 105 ? -6.667 21.550 22.055 1.00 90.50 105 ASP A C 1
ATOM 833 O O . ASP A 1 105 ? -7.420 21.488 23.024 1.00 90.50 105 ASP A O 1
ATOM 837 N N . ILE A 1 106 ? -6.149 20.440 21.509 1.00 91.19 106 ILE A N 1
ATOM 838 C CA . ILE A 1 106 ? -6.452 19.091 22.025 1.00 91.19 106 ILE A CA 1
ATOM 839 C C . ILE A 1 106 ? -6.033 18.953 23.492 1.00 91.19 106 ILE A C 1
ATOM 841 O O . ILE A 1 106 ? -6.762 18.350 24.280 1.00 91.19 106 ILE A O 1
ATOM 845 N N . ALA A 1 107 ? -4.878 19.508 23.868 1.00 93.69 107 ALA A N 1
ATOM 846 C CA . ALA A 1 107 ? -4.353 19.420 25.229 1.00 93.69 107 ALA A CA 1
ATOM 847 C C . ALA A 1 107 ? -5.224 20.147 26.272 1.00 93.69 107 ALA A C 1
ATOM 849 O O . ALA A 1 107 ? -5.120 19.845 27.459 1.00 93.69 107 ALA A O 1
ATOM 850 N N . GLN A 1 108 ? -6.071 21.085 25.841 1.00 95.50 108 GLN A N 1
ATOM 851 C CA . GLN A 1 108 ? -6.990 21.833 26.706 1.00 95.50 108 GLN A CA 1
ATOM 852 C C . GLN A 1 108 ? -8.375 21.183 26.835 1.00 95.50 108 GLN A C 1
ATOM 854 O O . GLN A 1 108 ? -9.186 21.647 27.635 1.00 95.50 108 GLN A O 1
ATOM 859 N N . ARG A 1 109 ? -8.670 20.135 26.057 1.00 93.25 109 ARG A N 1
ATOM 860 C CA . ARG A 1 109 ? -9.973 19.455 26.073 1.00 93.25 109 ARG A CA 1
ATOM 861 C C . ARG A 1 109 ? -10.081 18.461 27.224 1.00 93.25 109 ARG A C 1
ATOM 863 O O . ARG A 1 109 ? -9.092 17.897 27.689 1.00 93.25 109 ARG A O 1
ATOM 870 N N . GLU A 1 110 ? -11.318 18.188 27.625 1.00 96.56 110 GLU A N 1
ATOM 871 C CA . GLU A 1 110 ? -11.623 17.139 28.596 1.00 96.56 110 GLU A CA 1
ATOM 872 C C . GLU A 1 110 ? -11.229 15.754 28.064 1.00 96.56 110 GLU A C 1
ATOM 874 O O . GLU A 1 110 ? -11.217 15.501 26.854 1.00 96.56 110 GLU A O 1
ATOM 879 N N . TYR A 1 111 ? -10.930 14.828 28.979 1.00 93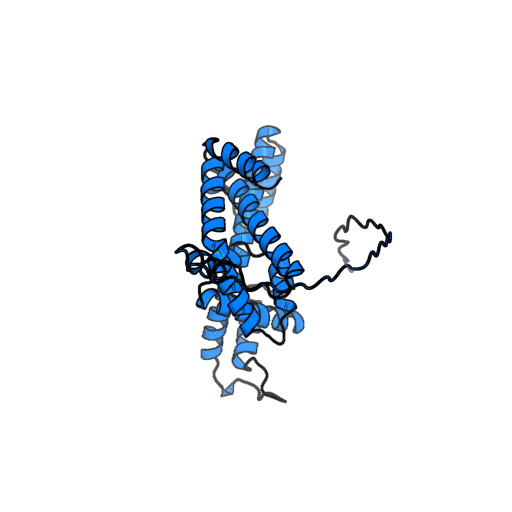.50 111 TYR A N 1
ATOM 880 C CA . TYR A 1 111 ? -10.343 13.524 28.648 1.00 93.50 111 TYR A CA 1
ATOM 881 C C . TYR A 1 111 ? -11.111 12.762 27.557 1.00 93.50 111 TYR A C 1
ATOM 883 O O . TYR A 1 111 ? -10.512 12.284 26.592 1.00 93.50 111 TYR A O 1
ATOM 891 N N . GLU A 1 112 ? -12.434 12.648 27.689 1.00 91.69 112 GLU A N 1
ATOM 892 C CA . GLU A 1 112 ? -13.258 11.894 26.736 1.00 91.69 112 GLU A CA 1
ATOM 893 C C . GLU A 1 112 ? -13.218 12.503 25.331 1.00 91.69 112 GLU A C 1
ATOM 895 O O . GLU A 1 112 ? -13.139 11.784 24.330 1.00 91.69 112 GLU A O 1
ATOM 900 N N . GLU A 1 113 ? -13.208 13.832 25.253 1.00 88.19 113 GLU A N 1
ATOM 901 C CA . GLU A 1 113 ? -13.160 14.562 23.997 1.00 88.19 113 GLU A CA 1
ATOM 902 C C . GLU A 1 113 ? -11.787 14.429 23.327 1.00 88.19 113 GLU A C 1
ATOM 904 O O . GLU A 1 113 ? -11.710 14.084 22.141 1.00 88.19 113 GLU A O 1
ATOM 909 N N . ALA A 1 114 ? -10.706 14.607 24.092 1.00 90.00 114 ALA A N 1
ATOM 910 C CA . ALA A 1 114 ? -9.337 14.425 23.617 1.00 90.00 114 ALA A CA 1
ATOM 911 C C . ALA A 1 114 ? -9.097 12.989 23.111 1.00 90.00 114 ALA A C 1
ATOM 913 O O . ALA A 1 114 ? -8.545 12.784 22.025 1.00 90.00 114 ALA A O 1
ATOM 914 N N . VAL A 1 115 ? -9.584 11.976 23.839 1.00 89.44 115 VAL A N 1
ATOM 915 C CA . VAL A 1 115 ? -9.532 10.567 23.408 1.00 89.44 115 VAL A CA 1
ATOM 916 C C . VAL A 1 115 ? -10.346 10.344 22.133 1.00 89.44 115 VAL A C 1
ATOM 918 O O . VAL A 1 115 ? -9.902 9.617 21.238 1.00 89.44 115 VAL A O 1
ATOM 921 N N . GLY A 1 116 ? -11.524 10.963 22.020 1.00 84.88 116 GLY A N 1
ATOM 922 C CA . GLY A 1 116 ? -12.344 10.925 20.811 1.00 84.88 116 GLY A CA 1
ATOM 923 C C . GLY A 1 116 ? -11.606 11.473 19.587 1.00 84.88 116 GLY A C 1
ATOM 924 O O . GLY A 1 116 ? -11.627 10.844 18.527 1.00 84.88 116 GLY A O 1
ATOM 925 N N . ILE A 1 117 ? -10.900 12.599 19.739 1.00 85.38 117 ILE A N 1
ATOM 926 C CA . ILE A 1 117 ? -10.066 13.189 18.680 1.00 85.38 117 ILE A CA 1
ATOM 927 C C . ILE A 1 117 ? -8.933 12.238 18.289 1.00 85.38 117 ILE A C 1
ATOM 929 O O . ILE A 1 117 ? -8.834 11.864 17.120 1.00 85.38 117 ILE A O 1
ATOM 933 N N . ALA A 1 118 ? -8.149 11.758 19.257 1.00 85.94 118 ALA A N 1
ATOM 934 C CA . ALA A 1 118 ? -7.021 10.868 18.986 1.00 85.94 118 ALA A CA 1
ATOM 935 C C . ALA A 1 118 ? -7.449 9.571 18.271 1.00 85.94 118 ALA A C 1
ATOM 937 O O . ALA A 1 118 ? -6.761 9.070 17.378 1.00 85.94 118 ALA A O 1
ATOM 938 N N . ARG A 1 119 ? -8.607 9.001 18.629 1.00 84.56 119 ARG A N 1
ATOM 939 C CA . ARG A 1 119 ? -9.161 7.811 17.955 1.00 84.56 119 ARG A CA 1
ATOM 940 C C . ARG A 1 119 ? -9.516 8.092 16.495 1.00 84.56 119 ARG A C 1
ATOM 942 O O . ARG A 1 119 ? -9.187 7.281 15.628 1.00 84.56 119 ARG A O 1
ATOM 949 N N . ARG A 1 120 ? -10.138 9.240 16.222 1.00 82.44 120 ARG A N 1
ATOM 950 C CA . ARG A 1 120 ? -10.488 9.689 14.868 1.00 82.44 120 ARG A CA 1
ATOM 951 C C . ARG A 1 120 ? -9.255 9.918 13.998 1.00 82.44 120 ARG A C 1
ATOM 953 O O . ARG A 1 120 ? -9.209 9.427 12.871 1.00 82.44 120 ARG A O 1
ATOM 960 N N . GLU A 1 121 ? -8.239 10.598 14.519 1.00 83.50 121 GLU A N 1
ATOM 961 C CA . GLU A 1 121 ? -6.982 10.813 13.796 1.00 83.50 121 GLU A CA 1
ATOM 962 C C . GLU A 1 121 ? -6.284 9.496 13.462 1.00 83.50 121 GLU A C 1
ATOM 964 O O . GLU A 1 121 ? -5.880 9.274 12.320 1.00 83.50 121 GLU A O 1
ATOM 969 N N . ASN A 1 122 ? -6.212 8.575 14.426 1.00 84.44 122 ASN A N 1
ATOM 970 C CA . ASN A 1 122 ? -5.651 7.246 14.200 1.00 84.44 122 ASN A CA 1
ATOM 971 C C . ASN A 1 122 ? -6.413 6.473 13.113 1.00 84.44 122 ASN A C 1
ATOM 973 O O . ASN A 1 122 ? -5.790 5.792 12.295 1.00 84.44 122 ASN A O 1
ATOM 977 N N . ALA A 1 123 ? -7.742 6.598 13.062 1.00 83.25 123 ALA A N 1
ATOM 978 C CA . ALA A 1 123 ? -8.558 6.000 12.010 1.00 83.25 123 ALA A CA 1
ATOM 979 C C . ALA A 1 123 ? -8.249 6.596 10.627 1.00 83.25 123 ALA A C 1
ATOM 981 O O . ALA A 1 123 ? -8.066 5.851 9.660 1.00 83.25 123 ALA A O 1
ATOM 982 N N . LEU A 1 124 ? -8.116 7.923 10.537 1.00 83.75 124 LEU A N 1
ATOM 983 C CA . LEU A 1 124 ? -7.740 8.603 9.298 1.00 83.75 124 LEU A CA 1
ATOM 984 C C . LEU A 1 124 ? -6.334 8.203 8.833 1.00 83.75 124 LEU A C 1
ATOM 986 O O . LEU A 1 124 ? -6.142 7.914 7.652 1.00 83.75 124 LEU A O 1
ATOM 990 N N . LEU A 1 125 ? -5.357 8.156 9.741 1.00 84.69 125 LEU A N 1
ATOM 991 C CA . LEU A 1 125 ? -3.992 7.723 9.431 1.00 84.69 125 LEU A CA 1
ATOM 992 C C . LEU A 1 125 ? -3.967 6.281 8.922 1.00 84.69 125 LEU A C 1
ATOM 994 O O . LEU A 1 125 ? -3.289 5.991 7.938 1.00 84.69 125 LEU A O 1
ATOM 998 N N . ALA A 1 126 ? -4.746 5.391 9.539 1.00 84.12 126 ALA A N 1
ATOM 999 C CA . ALA A 1 126 ? -4.875 4.007 9.101 1.00 84.12 126 ALA A CA 1
ATOM 1000 C C . ALA A 1 126 ? -5.488 3.896 7.690 1.00 84.12 126 ALA A C 1
ATOM 1002 O O . ALA A 1 126 ? -4.991 3.128 6.862 1.00 84.12 126 ALA A O 1
ATOM 1003 N N . GLY A 1 127 ? -6.516 4.698 7.390 1.00 84.88 127 GLY A N 1
ATOM 1004 C CA . GLY A 1 127 ? -7.104 4.795 6.051 1.00 84.88 127 GLY A CA 1
ATOM 1005 C C . GLY A 1 127 ? -6.124 5.346 5.010 1.00 84.88 127 GLY A C 1
ATOM 1006 O O . GLY A 1 127 ? -5.981 4.768 3.933 1.00 84.88 127 GLY A O 1
ATOM 1007 N N . ARG A 1 128 ? -5.380 6.412 5.340 1.00 86.81 128 ARG A N 1
ATOM 1008 C CA . ARG A 1 128 ? -4.344 6.986 4.462 1.00 86.81 128 ARG A CA 1
ATOM 1009 C C . ARG A 1 128 ? -3.200 6.010 4.199 1.00 86.81 128 ARG A C 1
ATOM 1011 O O . ARG A 1 128 ? -2.735 5.925 3.068 1.00 86.81 128 ARG A O 1
ATOM 1018 N N . ASP A 1 129 ? -2.765 5.258 5.206 1.00 87.81 129 ASP A N 1
ATOM 1019 C CA . ASP A 1 129 ? -1.740 4.224 5.046 1.00 87.81 129 ASP A CA 1
ATOM 1020 C C . ASP A 1 129 ? -2.219 3.081 4.131 1.00 87.81 129 ASP A C 1
ATOM 1022 O O . ASP A 1 129 ? -1.475 2.637 3.254 1.00 87.81 129 ASP A O 1
ATOM 1026 N N . MET A 1 130 ? -3.477 2.639 4.270 1.00 88.81 130 MET A N 1
ATOM 1027 C CA . MET A 1 130 ? -4.086 1.672 3.345 1.00 88.81 130 MET A CA 1
ATOM 1028 C C . MET A 1 130 ? -4.126 2.225 1.915 1.00 88.81 130 MET A C 1
ATOM 1030 O O . MET A 1 130 ? -3.668 1.566 0.980 1.00 88.81 130 MET A O 1
ATOM 1034 N N . GLN A 1 131 ? -4.626 3.451 1.744 1.00 90.12 131 GLN A N 1
ATOM 1035 C CA . GLN A 1 131 ? -4.704 4.105 0.441 1.00 90.12 131 GLN A CA 1
ATOM 1036 C C . GLN A 1 131 ? -3.315 4.267 -0.188 1.00 90.12 131 GLN A C 1
ATOM 1038 O O . GLN A 1 131 ? -3.142 3.971 -1.366 1.00 90.12 131 GLN A O 1
ATOM 1043 N N . GLY A 1 132 ? -2.312 4.679 0.592 1.00 91.75 132 GLY A N 1
ATOM 1044 C CA . GLY A 1 132 ? -0.923 4.791 0.149 1.00 91.75 132 GLY A CA 1
ATOM 1045 C C . GLY A 1 132 ? -0.377 3.459 -0.364 1.00 91.75 132 GLY A C 1
ATOM 1046 O O . GLY A 1 132 ? 0.128 3.389 -1.485 1.00 91.75 132 GLY A O 1
ATOM 1047 N N . ARG A 1 133 ? -0.571 2.372 0.395 1.00 91.62 133 ARG A N 1
ATOM 1048 C CA . ARG A 1 133 ? -0.176 1.018 -0.025 1.00 91.62 133 ARG A CA 1
ATOM 1049 C C . ARG A 1 133 ? -0.895 0.558 -1.290 1.00 91.62 133 ARG A C 1
ATOM 1051 O O . ARG A 1 133 ? -0.271 -0.104 -2.123 1.00 91.62 133 ARG A O 1
ATOM 1058 N N . TYR A 1 134 ? -2.174 0.886 -1.451 1.00 94.94 134 TYR A N 1
ATOM 1059 C CA . TYR A 1 134 ? -2.920 0.528 -2.654 1.00 94.94 134 TYR A CA 1
ATOM 1060 C C . TYR A 1 134 ? -2.517 1.388 -3.862 1.00 94.94 134 TYR A C 1
ATOM 1062 O O . TYR A 1 134 ? -2.409 0.869 -4.971 1.00 94.94 134 TYR A O 1
ATOM 1070 N N . ASN A 1 135 ? -2.177 2.664 -3.663 1.00 95.50 135 ASN A N 1
ATOM 1071 C CA . ASN A 1 135 ? -1.653 3.542 -4.715 1.00 95.50 135 ASN A CA 1
ATOM 1072 C C . ASN A 1 135 ? -0.346 3.008 -5.323 1.00 95.50 135 ASN A C 1
ATOM 1074 O O . ASN A 1 135 ? -0.134 3.147 -6.525 1.00 95.50 135 ASN A O 1
ATOM 1078 N N . GLU A 1 136 ? 0.498 2.313 -4.554 1.00 95.94 136 GLU A N 1
ATOM 1079 C CA . GLU A 1 136 ? 1.717 1.685 -5.091 1.00 95.94 136 GLU A CA 1
ATOM 1080 C C . GLU A 1 136 ? 1.454 0.716 -6.257 1.00 95.94 136 GLU A C 1
ATOM 1082 O O . GLU A 1 136 ? 2.318 0.529 -7.114 1.00 95.94 136 GLU A O 1
ATOM 1087 N N . THR A 1 137 ? 0.250 0.140 -6.344 1.00 96.62 137 THR A N 1
ATOM 1088 C CA . THR A 1 137 ? -0.156 -0.748 -7.447 1.00 96.62 137 THR A CA 1
ATOM 1089 C C . THR A 1 137 ? -0.276 -0.028 -8.797 1.00 96.62 137 THR A C 1
ATOM 1091 O O . THR A 1 137 ? -0.373 -0.675 -9.843 1.00 96.62 137 THR A O 1
ATOM 1094 N N . VAL A 1 138 ? -0.280 1.312 -8.804 1.00 97.06 138 VAL A N 1
ATOM 1095 C CA . VAL A 1 138 ? -0.452 2.130 -10.015 1.00 97.06 138 VAL A CA 1
ATOM 1096 C C . VAL A 1 138 ? 0.825 2.848 -10.436 1.00 97.06 138 VAL A C 1
ATOM 1098 O O . VAL A 1 138 ? 0.918 3.287 -11.581 1.00 97.06 138 VAL A O 1
ATOM 1101 N N . TYR A 1 139 ? 1.820 2.947 -9.551 1.00 97.88 139 TYR A N 1
ATOM 1102 C CA . TYR A 1 139 ? 3.044 3.713 -9.807 1.00 97.88 139 TYR A CA 1
ATOM 1103 C C . TYR A 1 139 ? 3.828 3.183 -10.999 1.00 97.88 139 TYR A C 1
ATOM 1105 O O . TYR A 1 139 ? 4.309 3.973 -11.806 1.00 97.88 139 TYR A O 1
ATOM 1113 N N . TRP A 1 140 ? 3.881 1.863 -11.188 1.00 97.88 140 TRP A N 1
ATOM 1114 C CA . TRP A 1 140 ? 4.534 1.302 -12.368 1.00 97.88 140 TRP A CA 1
ATOM 1115 C C . TRP A 1 140 ? 3.880 1.757 -13.675 1.00 97.88 140 TRP A C 1
ATOM 1117 O O . TRP A 1 140 ? 4.585 2.135 -14.599 1.00 97.88 140 TRP A O 1
ATOM 1127 N N . ASN A 1 141 ? 2.548 1.843 -13.737 1.00 97.06 141 ASN A N 1
ATOM 1128 C CA . ASN A 1 141 ? 1.862 2.360 -14.924 1.00 97.06 141 ASN A CA 1
ATOM 1129 C C . ASN A 1 141 ? 2.205 3.832 -15.203 1.00 97.06 141 ASN A C 1
ATOM 1131 O O . ASN A 1 141 ? 2.277 4.230 -16.365 1.00 97.06 141 ASN A O 1
ATOM 1135 N N . ILE A 1 142 ? 2.412 4.642 -14.161 1.00 97.75 142 ILE A N 1
ATOM 1136 C CA . ILE A 1 142 ? 2.858 6.038 -14.294 1.00 97.75 142 ILE A CA 1
ATOM 1137 C C . ILE A 1 142 ? 4.296 6.073 -14.826 1.00 97.75 142 ILE A C 1
ATOM 1139 O O . ILE A 1 142 ? 4.566 6.734 -15.827 1.00 97.75 142 ILE A O 1
ATOM 1143 N N . ILE A 1 143 ? 5.194 5.293 -14.223 1.00 97.75 143 ILE A N 1
ATOM 1144 C CA . ILE A 1 143 ? 6.600 5.176 -14.632 1.00 97.75 143 ILE A CA 1
ATOM 1145 C C . ILE A 1 143 ? 6.714 4.695 -16.080 1.00 97.75 143 ILE A C 1
ATOM 1147 O O . ILE A 1 143 ? 7.441 5.294 -16.865 1.00 97.75 143 ILE A O 1
ATOM 1151 N N . SER A 1 144 ? 5.972 3.657 -16.474 1.00 96.69 144 SER A N 1
ATOM 1152 C CA . SER A 1 144 ? 5.977 3.143 -17.846 1.00 96.69 144 SER A CA 1
ATOM 1153 C C . SER A 1 144 ? 5.460 4.169 -18.856 1.00 96.69 144 SER A C 1
ATOM 1155 O O . SER A 1 144 ? 5.912 4.167 -19.999 1.00 96.69 144 SER A O 1
ATOM 1157 N N . LYS A 1 145 ? 4.533 5.059 -18.469 1.00 96.88 145 LYS A N 1
ATOM 1158 C CA . LYS A 1 145 ? 4.137 6.200 -19.312 1.00 96.88 145 LYS A CA 1
ATOM 1159 C C . LYS A 1 145 ? 5.281 7.205 -19.441 1.00 96.88 145 LYS A C 1
ATOM 1161 O O . LYS A 1 145 ? 5.587 7.596 -20.559 1.00 96.88 145 LYS A O 1
ATOM 1166 N N . GLY A 1 146 ? 5.945 7.553 -18.337 1.00 95.69 146 GLY A N 1
ATOM 1167 C CA . GLY A 1 146 ? 7.113 8.441 -18.345 1.00 95.69 146 GLY A CA 1
ATOM 1168 C C . GLY A 1 146 ? 8.269 7.894 -19.189 1.00 95.69 146 GLY A C 1
ATOM 1169 O O . GLY A 1 146 ? 8.831 8.613 -20.007 1.00 95.69 146 GLY A O 1
ATOM 1170 N N . ALA A 1 147 ? 8.562 6.597 -19.081 1.00 95.94 147 ALA A N 1
ATOM 1171 C CA . ALA A 1 147 ? 9.623 5.938 -19.840 1.00 95.94 147 ALA A CA 1
ATOM 1172 C C . ALA A 1 147 ? 9.418 6.039 -21.361 1.00 95.94 147 ALA A C 1
ATOM 1174 O O . ALA A 1 147 ? 10.381 6.239 -22.096 1.00 95.94 147 ALA A O 1
ATOM 1175 N N . LYS A 1 148 ? 8.167 5.958 -21.837 1.00 95.06 148 LYS A N 1
ATOM 1176 C CA . LYS A 1 148 ? 7.823 6.088 -23.266 1.00 95.06 148 LYS A CA 1
ATOM 1177 C C . LYS A 1 148 ? 8.069 7.488 -23.832 1.00 95.06 148 LYS A C 1
ATOM 1179 O O . LYS A 1 148 ? 8.150 7.629 -25.046 1.00 95.06 148 LYS A O 1
ATOM 1184 N N . LEU A 1 149 ? 8.159 8.506 -22.977 1.00 94.69 149 LEU A N 1
ATOM 1185 C CA . LEU A 1 149 ? 8.408 9.891 -23.382 1.00 94.69 149 LEU A CA 1
ATOM 1186 C C . LEU A 1 149 ? 9.905 10.217 -23.477 1.00 94.69 149 LEU A C 1
ATOM 1188 O O . LEU A 1 149 ? 10.268 11.276 -23.984 1.00 94.69 149 LEU A O 1
ATOM 1192 N N . ILE A 1 150 ? 10.783 9.330 -23.000 1.00 92.44 150 ILE A N 1
ATOM 1193 C CA . ILE A 1 150 ? 12.227 9.561 -23.028 1.00 92.44 150 ILE A CA 1
ATOM 1194 C C . ILE A 1 150 ? 12.762 9.261 -24.427 1.00 92.44 150 ILE A C 1
ATOM 1196 O O . ILE A 1 150 ? 12.654 8.142 -24.930 1.00 92.44 150 ILE A O 1
ATOM 1200 N N . HIS A 1 151 ? 13.380 10.265 -25.048 1.00 88.62 151 HIS A N 1
ATOM 1201 C CA . HIS A 1 151 ? 13.975 10.116 -26.368 1.00 88.62 151 HIS A CA 1
ATOM 1202 C C . HIS A 1 151 ? 15.193 9.169 -26.313 1.00 88.62 151 HIS A C 1
ATOM 1204 O O . HIS A 1 151 ? 16.104 9.414 -25.525 1.00 88.62 151 HIS A O 1
ATOM 1210 N N . PRO A 1 152 ? 15.298 8.130 -27.165 1.00 83.50 152 PRO A N 1
ATOM 1211 C CA . PRO A 1 152 ? 16.392 7.156 -27.091 1.00 83.50 152 PRO A CA 1
ATOM 1212 C C . PRO A 1 152 ? 17.798 7.769 -27.151 1.00 83.50 152 PRO A C 1
ATOM 1214 O O . PRO A 1 152 ? 18.712 7.267 -26.507 1.00 83.50 152 PRO A O 1
ATOM 1217 N N . ALA A 1 153 ? 17.965 8.882 -27.874 1.00 84.25 153 ALA A N 1
ATOM 1218 C CA . ALA A 1 153 ? 19.250 9.579 -27.983 1.00 84.25 153 ALA A CA 1
ATOM 1219 C C . ALA A 1 153 ? 19.755 10.199 -26.664 1.00 84.25 153 ALA A C 1
ATOM 1221 O O . ALA A 1 153 ? 20.934 10.521 -26.569 1.00 84.25 153 ALA A O 1
ATOM 1222 N N . THR A 1 154 ? 18.895 10.379 -25.655 1.00 83.62 154 THR A N 1
ATOM 1223 C CA . THR A 1 154 ? 19.307 10.891 -24.336 1.00 83.62 154 THR A CA 1
ATOM 1224 C C . THR A 1 154 ? 19.724 9.776 -23.377 1.00 83.62 154 THR A C 1
ATOM 1226 O O . THR A 1 154 ? 20.224 10.053 -22.288 1.00 83.62 154 THR A O 1
ATOM 1229 N N . LEU A 1 155 ? 19.538 8.508 -23.763 1.00 83.81 155 LEU A N 1
ATOM 1230 C CA . LEU A 1 155 ? 19.860 7.358 -22.931 1.00 83.81 155 LEU A CA 1
ATOM 1231 C C . LEU A 1 155 ? 21.301 6.910 -23.162 1.00 83.81 155 LEU A C 1
ATOM 1233 O O . LEU A 1 155 ? 21.720 6.627 -24.284 1.00 83.81 155 LEU A O 1
ATOM 1237 N N . HIS A 1 156 ? 22.052 6.757 -22.074 1.00 77.00 156 HIS A N 1
ATOM 1238 C CA . HIS A 1 156 ? 23.336 6.073 -22.138 1.00 77.00 156 HIS A CA 1
ATOM 1239 C C . HIS A 1 156 ? 23.139 4.603 -22.520 1.00 77.00 156 HIS A C 1
ATOM 1241 O O . HIS A 1 156 ? 22.235 3.930 -22.014 1.00 77.00 156 HIS A O 1
ATOM 1247 N N . MET A 1 157 ? 24.021 4.090 -23.382 1.00 71.00 157 MET A N 1
ATOM 1248 C CA . MET A 1 157 ? 24.010 2.674 -23.730 1.00 71.00 157 MET A CA 1
ATOM 1249 C C . MET A 1 157 ? 24.248 1.815 -22.480 1.00 71.00 157 MET A C 1
ATOM 1251 O O . MET A 1 157 ? 25.194 2.080 -21.727 1.00 71.00 157 MET A O 1
ATOM 1255 N N . PRO A 1 158 ? 23.419 0.781 -22.243 1.00 69.06 158 PRO A N 1
ATOM 1256 C CA . PRO A 1 158 ? 23.630 -0.120 -21.124 1.00 69.06 158 PRO A CA 1
ATOM 1257 C C . PRO A 1 158 ? 24.980 -0.827 -21.281 1.00 69.06 158 PRO A C 1
ATOM 1259 O O . PRO A 1 158 ? 25.251 -1.464 -22.297 1.00 69.06 158 PRO A O 1
ATOM 1262 N N . LYS A 1 159 ? 25.839 -0.716 -20.264 1.00 63.53 159 LYS A N 1
ATOM 1263 C CA . LYS A 1 159 ? 27.063 -1.517 -20.167 1.00 63.53 159 LYS A CA 1
ATOM 1264 C C . LYS A 1 159 ? 26.702 -2.850 -19.509 1.00 63.53 159 LYS A C 1
ATOM 1266 O O . LYS A 1 159 ? 26.468 -2.887 -18.304 1.00 63.53 159 LYS A O 1
ATOM 1271 N N . GLY A 1 160 ? 26.635 -3.919 -20.300 1.00 65.31 160 GLY A N 1
ATOM 1272 C CA . GLY A 1 160 ? 26.376 -5.283 -19.827 1.00 65.31 160 GLY A CA 1
ATOM 1273 C C . GLY A 1 160 ? 25.072 -5.896 -20.354 1.00 65.31 160 GLY A C 1
ATOM 1274 O O . GLY A 1 160 ? 24.407 -5.292 -21.197 1.00 65.31 160 GLY A O 1
ATOM 1275 N N . PRO A 1 161 ? 24.714 -7.105 -19.880 1.00 65.50 161 PRO A N 1
ATOM 1276 C CA . PRO A 1 161 ? 23.507 -7.805 -20.305 1.00 65.50 161 PRO A CA 1
ATOM 1277 C C . PRO A 1 161 ? 22.254 -6.947 -20.117 1.00 65.50 161 PRO A C 1
ATOM 1279 O O . PRO A 1 161 ? 22.126 -6.226 -19.121 1.00 65.50 161 PRO A O 1
ATOM 1282 N N . LEU A 1 162 ? 21.318 -7.045 -21.063 1.00 65.31 162 LEU A N 1
ATOM 1283 C CA . LEU A 1 162 ? 20.006 -6.420 -20.935 1.00 65.31 162 LEU A CA 1
ATOM 1284 C C . LEU A 1 162 ? 19.317 -6.996 -19.693 1.00 65.31 162 LEU A C 1
ATOM 1286 O O . LEU A 1 162 ? 18.936 -8.162 -19.658 1.00 65.31 162 LEU A O 1
ATOM 1290 N N . GLY A 1 163 ? 19.221 -6.181 -18.643 1.00 70.25 163 GLY A N 1
ATOM 1291 C CA . GLY A 1 163 ? 18.464 -6.533 -17.448 1.00 70.25 163 GLY A CA 1
ATOM 1292 C C . GLY A 1 163 ? 16.957 -6.460 -17.701 1.00 70.25 163 GLY A C 1
ATOM 1293 O O . GLY A 1 163 ? 16.510 -5.906 -18.699 1.00 70.25 163 GLY A O 1
ATOM 1294 N N . GLU A 1 164 ? 16.172 -6.930 -16.733 1.00 83.56 164 GLU A N 1
ATOM 1295 C CA . GLU A 1 164 ? 14.694 -6.941 -16.760 1.00 83.56 164 GLU A CA 1
ATOM 1296 C C . GLU A 1 164 ? 14.033 -5.553 -16.941 1.00 83.56 164 GLU A C 1
ATOM 1298 O O . GLU A 1 164 ? 12.831 -5.449 -17.182 1.00 83.56 164 GLU A O 1
ATOM 1303 N N . PHE A 1 165 ? 14.812 -4.478 -16.791 1.00 89.38 165 PHE A N 1
ATOM 1304 C CA . PHE A 1 165 ? 14.374 -3.091 -16.897 1.00 89.38 165 PHE A CA 1
ATOM 1305 C C . PHE A 1 165 ? 15.226 -2.348 -17.921 1.00 89.38 165 PHE A C 1
ATOM 1307 O O . PHE A 1 165 ? 16.462 -2.333 -17.825 1.00 89.38 165 PHE A O 1
ATOM 1314 N N . THR A 1 166 ? 14.557 -1.660 -18.839 1.00 91.19 166 THR A N 1
ATOM 1315 C CA . THR A 1 166 ? 15.179 -0.771 -19.820 1.00 91.19 166 THR A CA 1
ATOM 1316 C C . THR A 1 166 ? 15.837 0.435 -19.143 1.00 91.19 166 THR A C 1
ATOM 1318 O O . THR A 1 166 ? 15.517 0.803 -18.008 1.00 91.19 166 THR A O 1
ATOM 1321 N N . MET A 1 167 ? 16.765 1.095 -19.842 1.00 91.50 167 MET A N 1
ATOM 1322 C CA . MET A 1 167 ? 17.363 2.337 -19.335 1.00 91.50 167 MET A CA 1
ATOM 1323 C C . MET A 1 167 ? 16.327 3.455 -19.177 1.00 91.50 167 MET A C 1
ATOM 1325 O O . MET A 1 167 ? 16.369 4.166 -18.177 1.00 91.50 167 MET A O 1
ATOM 1329 N N . ALA A 1 168 ? 15.361 3.550 -20.095 1.00 93.19 168 ALA A N 1
ATOM 1330 C CA . ALA A 1 168 ? 14.255 4.498 -19.998 1.00 93.19 168 ALA A CA 1
ATOM 1331 C C . ALA A 1 168 ? 13.431 4.286 -18.720 1.00 93.19 168 ALA A C 1
ATOM 1333 O O . ALA A 1 168 ? 13.163 5.237 -17.995 1.00 93.19 168 ALA A O 1
ATOM 1334 N N . GLU A 1 169 ? 13.084 3.040 -18.386 1.00 94.94 169 GLU A N 1
ATOM 1335 C CA . GLU A 1 169 ? 12.347 2.731 -17.154 1.00 94.94 169 GLU A CA 1
ATOM 1336 C C . GLU A 1 169 ? 13.154 3.048 -15.896 1.00 94.94 169 GLU A C 1
ATOM 1338 O O . GLU A 1 169 ? 12.591 3.525 -14.911 1.00 94.94 169 GLU A O 1
ATOM 1343 N N . LYS A 1 170 ? 14.472 2.810 -15.906 1.00 94.19 170 LYS A N 1
ATOM 1344 C CA . LYS A 1 170 ? 15.341 3.163 -14.775 1.00 94.19 170 LYS A CA 1
ATOM 1345 C C . LYS A 1 170 ? 15.354 4.672 -14.539 1.00 94.19 170 LYS A C 1
ATOM 1347 O O . LYS A 1 170 ? 15.103 5.080 -13.408 1.00 94.19 170 LYS A O 1
ATOM 1352 N N . VAL A 1 171 ? 15.563 5.459 -15.597 1.00 94.44 171 VAL A N 1
ATOM 1353 C CA . VAL A 1 171 ? 15.552 6.931 -15.545 1.00 94.44 171 VAL A CA 1
ATOM 1354 C C . VAL A 1 171 ? 14.176 7.449 -15.125 1.00 94.44 171 VAL A C 1
ATOM 1356 O O . VAL A 1 171 ? 14.075 8.220 -14.179 1.00 94.44 171 VAL A O 1
ATOM 1359 N N . ALA A 1 172 ? 13.096 6.969 -15.749 1.00 96.88 172 ALA A N 1
ATOM 1360 C CA . ALA A 1 172 ? 11.735 7.375 -15.398 1.00 96.88 172 ALA A CA 1
ATOM 1361 C C . ALA A 1 172 ? 11.374 7.034 -13.944 1.00 96.88 172 ALA A C 1
ATOM 1363 O O . ALA A 1 172 ? 10.652 7.787 -13.297 1.00 96.88 172 ALA A O 1
ATOM 1364 N N . THR A 1 173 ? 11.883 5.919 -13.409 1.00 97.31 173 THR A N 1
ATOM 1365 C CA . THR A 1 173 ? 11.682 5.581 -11.994 1.00 97.31 173 THR A CA 1
ATOM 1366 C C . THR A 1 173 ? 12.402 6.564 -11.084 1.00 97.31 173 THR A C 1
ATOM 1368 O O . THR A 1 173 ? 11.816 7.005 -10.105 1.00 97.31 173 THR A O 1
ATOM 1371 N N . GLU A 1 174 ? 13.659 6.897 -11.374 1.00 96.69 174 GLU A N 1
ATOM 1372 C CA . GLU A 1 174 ? 14.418 7.859 -10.573 1.00 96.69 174 GLU A CA 1
ATOM 1373 C C . GLU A 1 174 ? 13.726 9.225 -10.537 1.00 96.69 174 GLU A C 1
ATOM 1375 O O . GLU A 1 174 ? 13.501 9.755 -9.449 1.00 96.69 174 GLU A O 1
ATOM 1380 N N . VAL A 1 175 ? 13.299 9.727 -11.701 1.00 96.88 175 VAL A N 1
ATOM 1381 C CA . VAL A 1 175 ? 12.545 10.985 -11.821 1.00 96.88 175 VAL A CA 1
ATOM 1382 C C . VAL A 1 175 ? 11.243 10.917 -11.025 1.00 96.88 175 VAL A C 1
ATOM 1384 O O . VAL A 1 175 ? 11.008 11.763 -10.167 1.00 96.88 175 VAL A O 1
ATOM 1387 N N . PHE A 1 176 ? 10.433 9.871 -11.224 1.00 97.88 176 PHE A N 1
ATOM 1388 C CA . PHE A 1 176 ? 9.192 9.686 -10.467 1.00 97.88 176 PHE A CA 1
ATOM 1389 C C . PHE A 1 176 ? 9.443 9.642 -8.954 1.00 97.88 176 PHE A C 1
ATOM 1391 O O . PHE A 1 176 ? 8.710 10.256 -8.185 1.00 97.88 176 PHE A O 1
ATOM 1398 N N . MET A 1 177 ? 10.476 8.922 -8.511 1.00 97.88 177 MET A N 1
ATOM 1399 C CA . MET A 1 177 ? 10.824 8.821 -7.096 1.00 97.88 177 MET A CA 1
ATOM 1400 C C . MET A 1 177 ? 11.220 10.176 -6.519 1.00 97.88 177 MET A C 1
ATOM 1402 O O . MET A 1 177 ? 10.772 10.507 -5.427 1.00 97.88 177 MET A O 1
ATOM 1406 N N . GLN A 1 178 ? 12.012 10.958 -7.249 1.00 97.31 178 GLN A N 1
ATOM 1407 C CA . GLN A 1 178 ? 12.404 12.300 -6.838 1.00 97.31 178 GLN A CA 1
ATOM 1408 C C . GLN A 1 178 ? 11.191 13.235 -6.732 1.00 97.31 178 GLN A C 1
ATOM 1410 O O . GLN A 1 178 ? 11.015 13.886 -5.705 1.00 97.31 178 GLN A O 1
ATOM 1415 N N . GLU A 1 179 ? 10.335 13.269 -7.755 1.00 96.94 179 GLU A N 1
ATOM 1416 C CA . GLU A 1 179 ? 9.149 14.135 -7.799 1.00 96.94 179 GLU A CA 1
ATOM 1417 C C . GLU A 1 179 ? 8.102 13.757 -6.746 1.00 96.94 179 GLU A C 1
ATOM 1419 O O . GLU A 1 179 ? 7.486 14.629 -6.137 1.00 96.94 179 GLU A O 1
ATOM 1424 N N . ALA A 1 180 ? 7.922 12.461 -6.487 1.00 94.94 180 ALA A N 1
ATOM 1425 C CA . ALA A 1 180 ? 6.981 11.962 -5.488 1.00 94.94 180 ALA A CA 1
ATOM 1426 C C . ALA A 1 180 ? 7.566 11.904 -4.059 1.00 94.94 180 ALA A C 1
ATOM 1428 O O . ALA A 1 180 ? 6.892 11.435 -3.142 1.00 94.94 180 ALA A O 1
ATOM 1429 N N . GLY A 1 181 ? 8.803 12.374 -3.849 1.00 95.38 181 GLY A N 1
ATOM 1430 C CA . GLY A 1 181 ? 9.421 12.489 -2.522 1.00 95.38 181 GLY A CA 1
ATOM 1431 C C . GLY A 1 181 ? 9.942 11.176 -1.920 1.00 95.38 181 GLY A C 1
ATOM 1432 O O . GLY A 1 181 ? 10.130 11.080 -0.707 1.00 95.38 181 GLY A O 1
ATOM 1433 N N . PHE A 1 182 ? 10.191 10.151 -2.736 1.00 95.38 182 PHE A N 1
ATOM 1434 C CA . PHE A 1 182 ? 10.844 8.913 -2.308 1.00 95.38 182 PHE A CA 1
ATOM 1435 C C . PHE A 1 182 ? 12.370 9.064 -2.274 1.00 95.38 182 PHE A C 1
ATOM 1437 O O . PHE A 1 182 ? 12.975 9.742 -3.098 1.00 95.38 182 PHE A O 1
ATOM 1444 N N . GLY A 1 183 ? 13.033 8.344 -1.363 1.00 95.31 183 GLY A N 1
ATOM 1445 C CA . GLY A 1 183 ? 14.498 8.292 -1.337 1.00 95.31 183 GLY A CA 1
ATOM 1446 C C . GLY A 1 183 ? 15.074 7.635 -2.598 1.00 95.31 183 GLY A C 1
ATOM 1447 O O . GLY A 1 183 ? 14.695 6.519 -2.942 1.00 95.31 183 GLY A O 1
ATOM 1448 N N . THR A 1 184 ? 16.029 8.273 -3.266 1.00 95.81 184 THR A N 1
ATOM 1449 C CA . THR A 1 184 ? 16.532 7.858 -4.591 1.00 95.81 184 THR A CA 1
ATOM 1450 C C . THR A 1 184 ? 17.813 7.018 -4.546 1.00 95.81 184 THR A C 1
ATOM 1452 O O . THR A 1 184 ? 18.503 6.891 -5.554 1.00 95.81 184 THR A O 1
ATOM 1455 N N . SER A 1 185 ? 18.158 6.396 -3.412 1.00 95.88 185 SER A N 1
ATOM 1456 C CA . SER A 1 185 ? 19.343 5.525 -3.353 1.00 95.88 185 SER A CA 1
ATOM 1457 C C . SER A 1 185 ? 19.223 4.353 -4.334 1.00 95.88 185 SER A C 1
ATOM 1459 O O . SER A 1 185 ? 18.136 3.808 -4.522 1.00 95.88 185 SER A O 1
ATOM 1461 N N . VAL A 1 186 ? 20.338 3.936 -4.945 1.00 92.38 186 VAL A N 1
ATOM 1462 C CA . VAL A 1 186 ? 20.357 2.901 -6.001 1.00 92.38 186 VAL A CA 1
ATOM 1463 C C . VAL A 1 186 ? 19.624 1.624 -5.577 1.00 92.38 186 VAL A C 1
ATOM 1465 O O . VAL A 1 186 ? 18.808 1.086 -6.331 1.00 92.38 186 VAL A O 1
ATOM 1468 N N . GLU A 1 187 ? 19.861 1.167 -4.346 1.00 93.06 187 GLU A N 1
ATOM 1469 C CA . GLU A 1 187 ? 19.197 -0.017 -3.799 1.00 93.06 187 GLU A CA 1
ATOM 1470 C C . GLU A 1 187 ? 17.693 0.211 -3.593 1.00 93.06 187 GLU A C 1
ATOM 1472 O O . GLU A 1 187 ? 16.879 -0.649 -3.937 1.00 93.06 187 GLU A O 1
ATOM 1477 N N . ASN A 1 188 ? 17.287 1.393 -3.111 1.00 94.00 188 ASN A N 1
ATOM 1478 C CA . ASN A 1 188 ? 15.868 1.703 -2.973 1.00 94.00 188 ASN A CA 1
ATOM 1479 C C . ASN A 1 188 ? 15.171 1.788 -4.333 1.00 94.00 188 ASN A C 1
ATOM 1481 O O . ASN A 1 188 ? 14.093 1.221 -4.489 1.00 94.00 188 ASN A O 1
ATOM 1485 N N . GLN A 1 189 ? 15.799 2.410 -5.335 1.00 94.62 189 GLN A N 1
ATOM 1486 C CA . GLN A 1 189 ? 15.255 2.459 -6.690 1.00 94.62 189 GLN A CA 1
ATOM 1487 C C . GLN A 1 189 ? 15.038 1.052 -7.256 1.00 94.62 189 GLN A C 1
ATOM 1489 O O . GLN A 1 189 ? 13.972 0.751 -7.795 1.00 94.62 189 GLN A O 1
ATOM 1494 N N . ARG A 1 190 ? 16.027 0.158 -7.109 1.00 91.88 190 ARG A N 1
ATOM 1495 C CA . ARG A 1 190 ? 15.904 -1.244 -7.535 1.00 91.88 190 ARG A CA 1
ATOM 1496 C C . ARG A 1 190 ? 14.745 -1.931 -6.818 1.00 91.88 190 ARG A C 1
ATOM 1498 O O . ARG A 1 190 ? 13.933 -2.587 -7.471 1.00 91.88 190 ARG A O 1
ATOM 1505 N N . ARG A 1 191 ? 14.656 -1.788 -5.496 1.00 91.56 191 ARG A N 1
ATOM 1506 C CA . ARG A 1 191 ? 13.593 -2.384 -4.680 1.00 91.56 191 ARG A CA 1
ATOM 1507 C C . ARG A 1 191 ? 12.206 -1.884 -5.091 1.00 91.56 191 ARG A C 1
ATOM 1509 O O . ARG A 1 191 ? 11.314 -2.706 -5.296 1.00 91.56 191 ARG A O 1
ATOM 1516 N N . CYS A 1 192 ? 12.040 -0.570 -5.235 1.00 94.00 192 CYS A N 1
ATOM 1517 C CA . CYS A 1 192 ? 10.786 0.075 -5.622 1.00 94.00 192 CYS A CA 1
ATOM 1518 C C . CYS A 1 192 ? 10.344 -0.343 -7.026 1.00 94.00 192 CYS A C 1
ATOM 1520 O O . CYS A 1 192 ? 9.206 -0.774 -7.177 1.00 94.00 192 CYS A O 1
ATOM 1522 N N . ARG A 1 193 ? 11.242 -0.339 -8.025 1.00 94.12 193 ARG A N 1
ATOM 1523 C CA . ARG A 1 193 ? 10.921 -0.818 -9.385 1.00 94.12 193 ARG A CA 1
ATOM 1524 C C . ARG A 1 193 ? 10.361 -2.235 -9.387 1.00 94.12 193 ARG A C 1
ATOM 1526 O O . ARG A 1 193 ? 9.294 -2.473 -9.941 1.00 94.12 193 ARG A O 1
ATOM 1533 N N . ASN A 1 194 ? 11.061 -3.160 -8.730 1.00 91.44 194 ASN A N 1
ATOM 1534 C CA . ASN A 1 194 ? 10.638 -4.559 -8.658 1.00 91.44 194 ASN A CA 1
ATOM 1535 C C . ASN A 1 194 ? 9.302 -4.729 -7.930 1.00 91.44 194 ASN A C 1
ATOM 1537 O O . ASN A 1 194 ? 8.484 -5.557 -8.322 1.00 91.44 194 ASN A O 1
ATOM 1541 N N . LEU A 1 195 ? 9.087 -3.972 -6.851 1.00 92.38 195 LEU A N 1
ATOM 1542 C CA . LEU A 1 195 ? 7.834 -4.010 -6.106 1.00 92.38 195 LEU A CA 1
ATOM 1543 C C . LEU A 1 195 ? 6.676 -3.469 -6.951 1.00 92.38 195 LEU A C 1
ATOM 1545 O O . LEU A 1 195 ? 5.709 -4.188 -7.178 1.00 92.38 195 LEU A O 1
ATOM 1549 N N . TRP A 1 196 ? 6.784 -2.237 -7.442 1.00 96.06 196 TRP A N 1
ATOM 1550 C CA . TRP A 1 196 ? 5.700 -1.565 -8.155 1.00 96.06 196 TRP A CA 1
ATOM 1551 C C . TRP A 1 196 ? 5.340 -2.269 -9.460 1.00 96.06 196 TRP A C 1
ATOM 1553 O O . TRP A 1 196 ? 4.153 -2.393 -9.756 1.00 96.06 196 TRP A O 1
ATOM 1563 N N . LYS A 1 197 ? 6.327 -2.791 -10.207 1.00 94.12 197 LYS A N 1
ATOM 1564 C CA . LYS A 1 197 ? 6.069 -3.594 -11.412 1.00 94.12 197 LYS A CA 1
ATOM 1565 C C . LYS A 1 197 ? 5.217 -4.819 -11.091 1.00 94.12 197 LYS A C 1
ATOM 1567 O O . LYS A 1 197 ? 4.163 -5.000 -11.692 1.00 94.12 197 LYS A O 1
ATOM 1572 N N . LYS A 1 198 ? 5.604 -5.597 -10.076 1.00 91.62 198 LYS A N 1
ATOM 1573 C CA . LYS A 1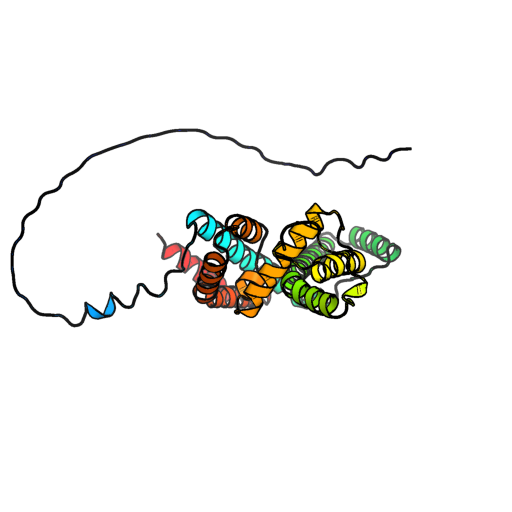 198 ? 4.873 -6.811 -9.677 1.00 91.62 198 LYS A CA 1
ATOM 1574 C C . LYS A 1 198 ? 3.479 -6.513 -9.125 1.00 91.62 198 LYS A C 1
ATOM 1576 O O . LYS A 1 198 ? 2.526 -7.187 -9.496 1.00 91.62 198 LYS A O 1
ATOM 1581 N N . LEU A 1 199 ? 3.335 -5.480 -8.294 1.00 94.81 199 LEU A N 1
ATOM 1582 C CA . LEU A 1 199 ? 2.022 -5.053 -7.797 1.00 94.81 199 LEU A CA 1
ATOM 1583 C C . LEU A 1 199 ? 1.097 -4.610 -8.939 1.00 94.81 199 LEU A C 1
ATOM 1585 O O . LEU A 1 199 ? -0.098 -4.894 -8.918 1.00 94.81 199 LEU A O 1
ATOM 1589 N N . SER A 1 200 ? 1.647 -3.929 -9.945 1.00 95.19 200 SER A N 1
ATOM 1590 C CA . SER A 1 200 ? 0.890 -3.490 -11.114 1.00 95.19 200 SER A CA 1
ATOM 1591 C C . SER A 1 200 ? 0.457 -4.654 -12.005 1.00 95.19 200 SER A C 1
ATOM 1593 O O . SER A 1 200 ? -0.691 -4.683 -12.448 1.00 95.19 200 SER A O 1
ATOM 1595 N N . GLU A 1 201 ? 1.335 -5.640 -12.211 1.00 93.31 201 GLU A N 1
ATOM 1596 C CA . GLU A 1 201 ? 1.014 -6.887 -12.914 1.00 93.31 201 GLU A CA 1
ATOM 1597 C C . GLU A 1 201 ? -0.127 -7.641 -12.216 1.00 93.31 201 GLU A C 1
ATOM 1599 O O . GLU A 1 201 ? -1.123 -7.952 -12.868 1.00 93.31 201 GLU A O 1
ATOM 1604 N N . MET A 1 202 ? -0.033 -7.839 -10.894 1.00 94.19 202 MET A N 1
ATOM 1605 C CA . MET A 1 202 ? -1.074 -8.483 -10.079 1.00 94.19 202 MET A CA 1
ATOM 1606 C C . MET A 1 202 ? -2.415 -7.740 -10.153 1.00 94.19 202 MET A C 1
ATOM 1608 O O . MET A 1 202 ? -3.467 -8.353 -10.332 1.00 94.19 202 MET A O 1
ATOM 1612 N N . ARG A 1 203 ? -2.392 -6.404 -10.089 1.00 95.56 203 ARG A N 1
ATOM 1613 C CA . ARG A 1 203 ? -3.610 -5.595 -10.219 1.00 95.56 203 ARG A CA 1
ATOM 1614 C C . ARG A 1 203 ? -4.251 -5.732 -11.598 1.00 95.56 203 ARG A C 1
ATOM 1616 O O . ARG A 1 203 ? -5.472 -5.778 -11.703 1.00 95.56 203 ARG A O 1
ATOM 1623 N N . ARG A 1 204 ? -3.443 -5.786 -12.661 1.00 94.06 204 ARG A N 1
ATOM 1624 C CA . ARG A 1 204 ? -3.930 -5.907 -14.045 1.00 94.06 204 ARG A CA 1
ATOM 1625 C C . ARG A 1 204 ? -4.663 -7.227 -14.289 1.00 94.06 204 ARG A C 1
ATOM 1627 O O . ARG A 1 204 ? -5.588 -7.244 -15.091 1.00 94.06 204 ARG A O 1
ATOM 1634 N N . VAL A 1 205 ? -4.263 -8.301 -13.609 1.00 94.12 205 VAL A N 1
ATOM 1635 C CA . VAL A 1 205 ? -4.906 -9.625 -13.706 1.00 94.12 205 VAL A CA 1
ATOM 1636 C C . VAL A 1 205 ? -6.073 -9.811 -12.727 1.00 94.12 205 VAL A C 1
ATOM 1638 O O . VAL A 1 205 ? -6.618 -10.902 -12.635 1.00 94.12 205 VAL A O 1
ATOM 1641 N N . GLY A 1 206 ? -6.485 -8.753 -12.019 1.00 92.38 206 GLY A N 1
ATOM 1642 C CA . GLY A 1 206 ? -7.705 -8.751 -11.206 1.00 92.38 206 GLY A CA 1
ATOM 1643 C C . GLY A 1 206 ? -7.508 -8.972 -9.706 1.00 92.38 206 GLY A C 1
ATOM 1644 O O . GLY A 1 206 ? -8.496 -8.966 -8.981 1.00 92.38 206 GLY A O 1
ATOM 1645 N N . ILE A 1 207 ? -6.272 -9.098 -9.207 1.00 94.00 207 ILE A N 1
ATOM 1646 C CA . ILE A 1 207 ? -6.022 -9.176 -7.759 1.00 94.00 207 ILE A CA 1
ATOM 1647 C C . ILE A 1 207 ? -6.263 -7.785 -7.157 1.00 94.00 207 ILE A C 1
ATOM 1649 O O . ILE A 1 207 ? -5.481 -6.861 -7.393 1.00 94.00 207 ILE A O 1
ATOM 1653 N N . SER A 1 208 ? -7.342 -7.609 -6.391 1.00 93.31 208 SER A N 1
ATOM 1654 C CA . SER A 1 208 ? -7.752 -6.303 -5.867 1.00 93.31 208 SER A CA 1
ATOM 1655 C C . SER A 1 208 ? -7.810 -6.276 -4.344 1.00 93.31 208 SER A C 1
ATOM 1657 O O . SER A 1 208 ? -7.088 -5.484 -3.734 1.00 93.31 208 SER A O 1
ATOM 1659 N N . LYS A 1 209 ? -8.613 -7.139 -3.716 1.00 93.75 209 LYS A N 1
ATOM 1660 C CA . LYS A 1 209 ? -8.841 -7.151 -2.265 1.00 93.75 209 LYS A CA 1
ATOM 1661 C C . LYS A 1 209 ? -7.583 -7.566 -1.509 1.00 93.75 209 LYS A C 1
ATOM 1663 O O . LYS A 1 209 ? -7.228 -6.910 -0.528 1.00 93.75 209 LYS A O 1
ATOM 1668 N N . ILE A 1 210 ? -6.845 -8.569 -1.994 1.00 94.25 210 ILE A N 1
ATOM 1669 C CA . ILE A 1 210 ? -5.545 -8.935 -1.412 1.00 94.25 210 ILE A CA 1
ATOM 1670 C C . ILE A 1 210 ? -4.572 -7.754 -1.477 1.00 94.25 210 ILE A C 1
ATOM 1672 O O . ILE A 1 210 ? -3.917 -7.449 -0.481 1.00 94.25 210 ILE A O 1
ATOM 1676 N N . LEU A 1 211 ? -4.502 -7.043 -2.610 1.00 95.44 211 LEU A N 1
ATOM 1677 C CA . LEU A 1 211 ? -3.621 -5.878 -2.752 1.00 95.44 211 LEU A CA 1
ATOM 1678 C C . LEU A 1 211 ? -4.058 -4.692 -1.883 1.00 95.44 211 LEU A C 1
ATOM 1680 O O . LEU A 1 211 ? -3.197 -3.968 -1.385 1.00 95.44 211 LEU A O 1
ATOM 1684 N N . LEU A 1 212 ? -5.364 -4.495 -1.686 1.00 94.62 212 LEU A N 1
ATOM 1685 C CA . LEU A 1 212 ? -5.924 -3.439 -0.839 1.00 94.62 212 LEU A CA 1
ATOM 1686 C C . LEU A 1 212 ? -5.547 -3.639 0.634 1.00 94.62 212 LEU A C 1
ATOM 1688 O O . LEU A 1 212 ? -5.123 -2.700 1.308 1.00 94.62 212 LEU A O 1
ATOM 1692 N N . TYR A 1 213 ? -5.645 -4.877 1.124 1.00 93.94 213 TYR A N 1
ATOM 1693 C CA . TYR A 1 213 ? -5.361 -5.217 2.519 1.00 93.94 213 TYR A CA 1
ATOM 1694 C C . TYR A 1 213 ? -3.931 -5.726 2.759 1.00 93.94 213 TYR A C 1
ATOM 1696 O O . TYR A 1 213 ? -3.596 -6.066 3.899 1.00 93.94 213 TYR A O 1
ATOM 1704 N N . ARG A 1 214 ? -3.063 -5.727 1.735 1.00 93.44 214 ARG A N 1
ATOM 1705 C CA . ARG A 1 214 ? -1.685 -6.244 1.810 1.00 93.44 214 ARG A CA 1
ATOM 1706 C C . ARG A 1 214 ? -0.882 -5.586 2.924 1.00 93.44 214 ARG A C 1
ATOM 1708 O O . ARG A 1 214 ? -0.946 -4.372 3.107 1.00 93.44 214 ARG A O 1
ATOM 1715 N N . ARG A 1 215 ? -0.042 -6.355 3.615 1.00 89.25 215 ARG A N 1
ATOM 1716 C CA . ARG A 1 215 ? 0.945 -5.851 4.588 1.00 89.25 215 ARG A CA 1
ATOM 1717 C C . ARG A 1 215 ? 2.368 -6.263 4.198 1.00 89.25 215 ARG A C 1
ATOM 1719 O O . ARG A 1 215 ? 2.586 -6.868 3.151 1.00 89.25 215 ARG A O 1
ATOM 1726 N N . LYS A 1 216 ? 3.348 -5.941 5.047 1.00 87.62 216 LYS A N 1
ATOM 1727 C CA . LYS A 1 216 ? 4.769 -6.270 4.828 1.00 87.62 216 LYS A CA 1
ATOM 1728 C C . LYS A 1 216 ? 5.015 -7.777 4.734 1.00 87.62 216 LYS A C 1
ATOM 1730 O O . LYS A 1 216 ? 5.978 -8.200 4.101 1.00 87.62 216 LYS A O 1
ATOM 1735 N N . GLU A 1 217 ? 4.154 -8.567 5.355 1.00 88.88 217 GLU A N 1
ATOM 1736 C CA . GLU A 1 217 ? 4.125 -10.023 5.321 1.00 88.88 217 GLU A CA 1
ATOM 1737 C C . GLU A 1 217 ? 3.914 -10.508 3.884 1.00 88.88 217 GLU A C 1
ATOM 1739 O O . GLU A 1 217 ? 4.716 -11.293 3.389 1.00 88.88 217 GLU A O 1
ATOM 1744 N N . PHE A 1 218 ? 2.958 -9.916 3.157 1.00 90.62 218 PHE A N 1
ATOM 1745 C CA . PHE A 1 218 ? 2.758 -10.183 1.731 1.00 90.62 218 PHE A CA 1
ATOM 1746 C C . PHE A 1 218 ? 3.977 -9.772 0.896 1.00 90.62 218 PHE A C 1
ATOM 1748 O O . PHE A 1 218 ? 4.447 -10.533 0.052 1.00 90.62 218 PHE A O 1
ATOM 1755 N N . ASP A 1 219 ? 4.555 -8.597 1.163 1.00 88.50 219 ASP A N 1
ATOM 1756 C CA . ASP A 1 219 ? 5.750 -8.145 0.440 1.00 88.50 219 ASP A CA 1
ATOM 1757 C C . ASP A 1 219 ? 6.963 -9.060 0.694 1.00 88.50 219 ASP A C 1
ATOM 1759 O O . ASP A 1 219 ? 7.819 -9.222 -0.179 1.00 88.50 219 ASP A O 1
ATOM 1763 N N . THR A 1 220 ? 7.050 -9.653 1.887 1.00 87.44 220 THR A N 1
ATOM 1764 C CA . THR A 1 220 ? 8.101 -10.601 2.286 1.00 87.44 220 THR A CA 1
ATOM 1765 C C . THR A 1 220 ? 7.876 -11.970 1.663 1.00 87.44 220 THR A C 1
ATOM 1767 O O . THR A 1 220 ? 8.813 -12.545 1.112 1.00 87.44 220 THR A O 1
ATOM 1770 N N . TYR A 1 221 ? 6.634 -12.454 1.674 1.00 85.19 221 TYR A N 1
ATOM 1771 C CA . TYR A 1 221 ? 6.226 -13.661 0.969 1.00 85.19 221 TYR A CA 1
ATOM 1772 C C . TYR A 1 221 ? 6.568 -13.556 -0.520 1.00 85.19 221 TYR A C 1
ATOM 1774 O O . TYR A 1 221 ? 7.326 -14.375 -1.034 1.00 85.19 221 TYR A O 1
ATOM 1782 N N . ARG A 1 222 ? 6.169 -12.465 -1.185 1.00 85.81 222 ARG A N 1
ATOM 1783 C CA . ARG A 1 222 ? 6.496 -12.186 -2.593 1.00 85.81 222 ARG A CA 1
ATOM 1784 C C . ARG A 1 222 ? 8.001 -12.220 -2.868 1.00 85.81 222 ARG A C 1
ATOM 1786 O O . ARG A 1 222 ? 8.433 -12.776 -3.873 1.00 85.81 222 ARG A O 1
ATOM 1793 N N . LYS A 1 223 ? 8.816 -11.632 -1.985 1.00 82.44 223 LYS A N 1
ATOM 1794 C CA . LYS A 1 223 ? 10.284 -11.634 -2.121 1.00 82.44 223 LYS A CA 1
ATOM 1795 C C . LYS A 1 223 ? 10.896 -13.033 -2.091 1.00 82.44 223 LYS A C 1
ATOM 1797 O O . LYS A 1 223 ? 12.014 -13.178 -2.570 1.00 82.44 223 LYS A O 1
ATOM 1802 N N . SER A 1 224 ? 10.208 -14.034 -1.542 1.00 78.50 224 SER A N 1
ATOM 1803 C CA . SER A 1 224 ? 10.712 -15.410 -1.528 1.00 78.50 224 SER A CA 1
ATOM 1804 C C . SER A 1 224 ? 10.567 -16.155 -2.861 1.00 78.50 224 SER A C 1
ATOM 1806 O O . SER A 1 224 ? 11.160 -17.217 -3.001 1.00 78.50 224 SER A O 1
ATOM 1808 N N . PHE A 1 225 ? 9.888 -15.575 -3.861 1.00 69.81 225 PHE A N 1
ATOM 1809 C CA . PHE A 1 225 ? 9.658 -16.186 -5.179 1.00 69.81 225 PHE A CA 1
ATOM 1810 C C . PHE A 1 225 ? 10.335 -15.396 -6.308 1.00 69.81 225 PHE A C 1
ATOM 1812 O O . PHE A 1 225 ? 9.692 -14.897 -7.229 1.00 69.81 225 PHE A O 1
ATOM 1819 N N . THR A 1 226 ? 11.658 -15.234 -6.231 1.00 65.25 226 THR A N 1
ATOM 1820 C CA . THR A 1 226 ? 12.433 -14.501 -7.250 1.00 65.25 226 THR A CA 1
ATOM 1821 C C . THR A 1 226 ? 12.612 -15.264 -8.563 1.00 65.25 226 THR A C 1
ATOM 1823 O O . THR A 1 226 ? 12.855 -14.618 -9.578 1.00 65.25 226 THR A O 1
ATOM 1826 N N . GLN A 1 227 ? 12.501 -16.597 -8.554 1.00 60.84 227 GLN A N 1
ATOM 1827 C CA . GLN A 1 227 ? 12.662 -17.455 -9.738 1.00 60.84 227 GLN A CA 1
ATOM 1828 C C . GLN A 1 227 ? 11.315 -17.901 -10.335 1.00 60.84 227 GLN A C 1
ATOM 1830 O O . GLN A 1 227 ? 11.184 -17.916 -11.554 1.00 60.84 227 GLN A O 1
ATOM 1835 N N . ASP A 1 228 ? 10.287 -18.109 -9.505 1.00 70.00 228 ASP A N 1
ATOM 1836 C CA . ASP A 1 228 ? 8.968 -18.599 -9.936 1.00 70.00 228 ASP A CA 1
ATOM 1837 C C . ASP A 1 228 ? 7.890 -17.498 -9.873 1.00 70.00 228 ASP A C 1
ATOM 1839 O O . ASP A 1 228 ? 6.884 -17.586 -9.168 1.00 70.00 228 ASP A O 1
ATOM 1843 N N . ALA A 1 229 ? 8.122 -16.388 -10.576 1.00 66.69 229 ALA A N 1
ATOM 1844 C CA . ALA A 1 229 ? 7.238 -15.220 -10.503 1.00 66.69 229 ALA A CA 1
ATOM 1845 C C . ALA A 1 229 ? 5.844 -15.461 -11.121 1.00 66.69 229 ALA A C 1
ATOM 1847 O O . ALA A 1 229 ? 4.864 -14.839 -10.693 1.00 66.69 229 ALA A O 1
ATOM 1848 N N . GLU A 1 230 ? 5.759 -16.337 -12.126 1.00 71.50 230 GLU A N 1
ATOM 1849 C CA . GLU A 1 230 ? 4.492 -16.746 -12.745 1.00 71.50 230 GLU A CA 1
ATOM 1850 C C . GLU A 1 230 ? 3.670 -17.596 -11.773 1.00 71.50 230 GLU A C 1
ATOM 1852 O O . GLU A 1 230 ? 2.526 -17.239 -11.491 1.00 71.50 230 GLU A O 1
ATOM 1857 N N . SER A 1 231 ? 4.289 -18.598 -11.135 1.00 77.25 231 SER A N 1
ATOM 1858 C CA . SER A 1 231 ? 3.602 -19.436 -10.145 1.00 77.25 231 SER A CA 1
ATOM 1859 C C . SER A 1 231 ? 3.107 -18.617 -8.951 1.00 77.25 231 SER A C 1
ATOM 1861 O O . SER A 1 231 ? 1.986 -18.821 -8.489 1.00 77.25 231 SER A O 1
ATOM 1863 N N . LEU A 1 232 ? 3.876 -17.620 -8.490 1.00 83.81 232 LEU A N 1
ATOM 1864 C CA . LEU A 1 232 ? 3.419 -16.713 -7.437 1.00 83.81 232 LEU A CA 1
ATOM 1865 C C . LEU A 1 232 ? 2.151 -15.955 -7.846 1.00 83.81 232 LEU A C 1
ATOM 1867 O O . LEU A 1 232 ? 1.225 -15.825 -7.048 1.00 83.81 232 LEU A O 1
ATOM 1871 N N . THR A 1 233 ? 2.121 -15.409 -9.062 1.00 85.19 233 THR A N 1
ATOM 1872 C CA . THR A 1 233 ? 0.975 -14.618 -9.524 1.00 85.19 233 THR A CA 1
ATOM 1873 C C . THR A 1 233 ? -0.259 -15.503 -9.658 1.00 85.19 233 THR A C 1
ATOM 1875 O O . THR A 1 233 ? -1.317 -15.122 -9.170 1.00 85.19 233 THR A O 1
ATOM 1878 N N . GLU A 1 234 ? -0.117 -16.703 -10.222 1.00 86.81 234 GLU A N 1
ATOM 1879 C CA . GLU A 1 234 ? -1.187 -17.705 -10.298 1.00 86.81 234 GLU A CA 1
ATOM 1880 C C . GLU A 1 234 ? -1.684 -18.140 -8.914 1.00 86.81 234 GLU A C 1
ATOM 1882 O O . GLU A 1 234 ? -2.892 -18.201 -8.678 1.00 86.81 234 GLU A O 1
ATOM 1887 N N . GLY A 1 235 ? -0.769 -18.363 -7.966 1.00 87.06 235 GLY A N 1
ATOM 1888 C CA . GLY A 1 235 ? -1.104 -18.670 -6.578 1.00 87.06 235 GLY A CA 1
ATOM 1889 C C . GLY A 1 235 ? -1.927 -17.557 -5.930 1.00 87.06 235 GLY A C 1
ATOM 1890 O O . GLY A 1 23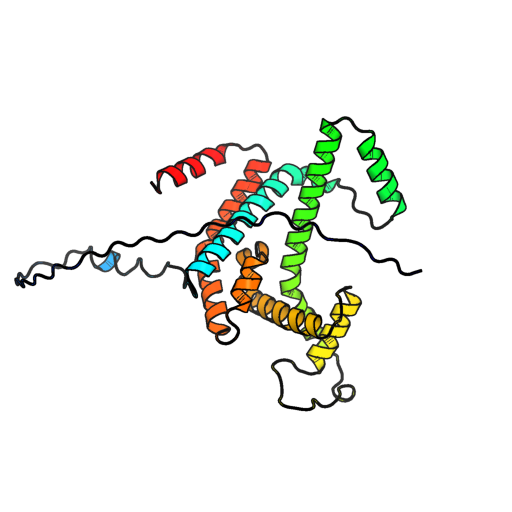5 ? -2.981 -17.818 -5.357 1.00 87.06 235 GLY A O 1
ATOM 1891 N N . VAL A 1 236 ? -1.514 -16.297 -6.086 1.00 89.50 236 VAL A N 1
ATOM 1892 C CA . VAL A 1 236 ? -2.261 -15.158 -5.529 1.00 89.50 236 VAL A CA 1
ATOM 1893 C C . VAL A 1 236 ? -3.589 -14.925 -6.266 1.00 89.50 236 VAL A C 1
ATOM 1895 O O . VAL A 1 236 ? -4.560 -14.543 -5.620 1.00 89.50 236 VAL A O 1
ATOM 1898 N N . ILE A 1 237 ? -3.684 -15.194 -7.575 1.00 91.06 237 ILE A N 1
ATOM 1899 C CA . ILE A 1 237 ? -4.969 -15.191 -8.305 1.00 91.06 237 ILE A CA 1
ATOM 1900 C C . ILE A 1 237 ? -5.917 -16.229 -7.696 1.00 91.06 237 ILE A C 1
ATOM 1902 O O . ILE A 1 237 ? -7.075 -15.920 -7.415 1.00 91.06 237 ILE A O 1
ATOM 1906 N N . SER A 1 238 ? -5.423 -17.446 -7.450 1.00 89.75 238 SER A N 1
ATOM 1907 C CA . SER A 1 238 ? -6.192 -18.494 -6.777 1.00 89.75 238 SER A CA 1
ATOM 1908 C C . SER A 1 238 ? -6.663 -18.023 -5.396 1.00 89.75 238 SER A C 1
ATOM 1910 O O . SER A 1 238 ? -7.842 -18.162 -5.070 1.00 89.75 238 SER A O 1
ATOM 1912 N N . TRP A 1 239 ? -5.808 -17.358 -4.617 1.00 91.06 239 TRP A N 1
ATOM 1913 C CA . TRP A 1 239 ? -6.207 -16.802 -3.321 1.00 91.06 239 TRP A CA 1
ATOM 1914 C C . TRP A 1 239 ? -7.263 -15.711 -3.457 1.00 91.06 239 TRP A C 1
ATOM 1916 O O . TRP A 1 239 ? -8.215 -15.705 -2.687 1.00 91.06 239 TRP A O 1
ATOM 1926 N N . GLU A 1 240 ? -7.132 -14.804 -4.423 1.00 93.44 240 GLU A N 1
ATOM 1927 C CA . GLU A 1 240 ? -8.127 -13.755 -4.661 1.00 93.44 240 GLU A CA 1
ATOM 1928 C C . GLU A 1 240 ? -9.490 -14.377 -4.994 1.00 93.44 240 GLU A C 1
ATOM 1930 O O . GLU A 1 240 ? -10.509 -13.927 -4.477 1.00 93.44 240 GLU A O 1
ATOM 1935 N N . SER A 1 241 ? -9.511 -15.455 -5.785 1.00 89.94 241 SER A N 1
ATOM 1936 C CA . SER A 1 241 ? -10.751 -16.160 -6.130 1.00 89.94 241 SER A CA 1
ATOM 1937 C C . SER A 1 241 ? -11.429 -16.822 -4.922 1.00 89.94 241 SER A C 1
ATOM 1939 O O . SER A 1 241 ? -12.654 -16.805 -4.823 1.00 89.94 241 SER A O 1
ATOM 1941 N N . VAL A 1 242 ? -10.644 -17.357 -3.980 1.00 88.62 242 VAL A N 1
ATOM 1942 C CA . VAL A 1 242 ? -11.152 -18.053 -2.785 1.00 88.62 242 VAL A CA 1
ATOM 1943 C C . VAL A 1 242 ? -11.520 -17.066 -1.674 1.00 88.62 242 VAL A C 1
ATOM 1945 O O . VAL A 1 242 ? -12.577 -17.175 -1.058 1.00 88.62 242 VAL A O 1
ATOM 1948 N N . TYR A 1 243 ? -10.653 -16.090 -1.405 1.00 89.69 243 TYR A N 1
ATOM 1949 C CA . TYR A 1 243 ? -10.769 -15.182 -0.264 1.00 89.69 243 TYR A CA 1
ATOM 1950 C C . TYR A 1 243 ? -11.418 -13.840 -0.602 1.00 89.69 243 TYR A C 1
ATOM 1952 O O . TYR A 1 243 ? -11.782 -13.111 0.320 1.00 89.69 243 TYR A O 1
ATOM 1960 N N . GLY A 1 244 ? -11.572 -13.484 -1.879 1.00 90.25 244 GLY A N 1
ATOM 1961 C CA . GLY A 1 244 ? -12.125 -12.191 -2.290 1.00 90.25 244 GLY A CA 1
ATOM 1962 C C . GLY A 1 244 ? -13.524 -11.941 -1.726 1.00 90.25 244 GLY A C 1
ATOM 1963 O O . GLY A 1 244 ? -13.769 -10.891 -1.131 1.00 90.25 244 GLY A O 1
ATOM 1964 N N . SER A 1 245 ? -14.405 -12.941 -1.816 1.00 88.81 245 SER A N 1
ATOM 1965 C CA . SER A 1 245 ? -15.761 -12.880 -1.254 1.00 88.81 245 SER A CA 1
ATOM 1966 C C . SER A 1 245 ? -15.756 -12.817 0.277 1.00 88.81 245 SER A C 1
ATOM 1968 O O . SER A 1 245 ? -16.533 -12.068 0.865 1.00 88.81 245 SER A O 1
ATOM 1970 N N . LEU A 1 246 ? -14.850 -13.546 0.939 1.00 90.00 246 LEU A N 1
ATOM 1971 C CA . LEU A 1 246 ? -14.687 -13.484 2.393 1.00 90.00 246 LEU A CA 1
ATOM 1972 C C . LEU A 1 246 ? -14.230 -12.090 2.844 1.00 90.00 246 LEU A C 1
ATOM 1974 O O . LEU A 1 246 ? -14.768 -11.547 3.807 1.00 90.00 246 LEU A O 1
ATOM 1978 N N . LEU A 1 247 ? -13.260 -11.494 2.148 1.00 92.62 247 LEU A N 1
ATOM 1979 C CA . LEU A 1 247 ? -12.781 -10.139 2.428 1.00 92.62 247 LEU A CA 1
ATOM 1980 C C . LEU A 1 247 ? -13.902 -9.110 2.264 1.00 92.62 247 LEU A C 1
ATOM 1982 O O . LEU A 1 247 ? -14.061 -8.248 3.122 1.00 92.62 247 LEU A O 1
ATOM 1986 N N . GLU A 1 248 ? -14.715 -9.236 1.216 1.00 92.75 248 GLU A N 1
ATOM 1987 C CA . GLU A 1 248 ? -15.883 -8.381 0.997 1.00 92.75 248 GLU A CA 1
ATOM 1988 C C . GLU A 1 248 ? -16.943 -8.539 2.100 1.00 92.75 248 GLU A C 1
ATOM 1990 O O . GLU A 1 248 ? -17.460 -7.549 2.618 1.00 92.75 248 GLU A O 1
ATOM 1995 N N . GLN A 1 249 ? -17.244 -9.769 2.523 1.00 90.00 249 GLN A N 1
ATOM 1996 C CA . GLN A 1 249 ? -18.168 -10.013 3.634 1.00 90.00 249 GLN A CA 1
ATOM 1997 C C . GLN A 1 249 ? -17.655 -9.412 4.947 1.00 90.00 249 GLN A C 1
ATOM 1999 O O . GLN A 1 249 ? -18.421 -8.777 5.676 1.00 90.00 249 GLN A O 1
ATOM 2004 N N . LEU A 1 250 ? -16.363 -9.579 5.245 1.00 90.25 250 LEU A N 1
ATOM 2005 C CA . LEU A 1 250 ? -15.732 -9.004 6.433 1.00 90.25 250 LEU A CA 1
ATOM 2006 C C . LEU A 1 250 ? -15.757 -7.475 6.399 1.00 90.25 250 LEU A C 1
ATOM 2008 O O . LEU A 1 250 ? -16.105 -6.858 7.402 1.00 90.25 250 LEU A O 1
ATOM 2012 N N . GLU A 1 251 ? -15.424 -6.865 5.262 1.00 90.38 251 GLU A N 1
ATOM 2013 C CA . GLU A 1 251 ? -15.504 -5.418 5.053 1.00 90.38 251 GLU A CA 1
ATOM 2014 C C . GLU A 1 251 ? -16.918 -4.899 5.334 1.00 90.38 251 GLU A C 1
ATOM 2016 O O . GLU A 1 251 ? -17.102 -4.052 6.211 1.00 90.38 251 GLU A O 1
ATOM 2021 N N . ASN A 1 252 ? -17.925 -5.481 4.679 1.00 87.62 252 ASN A N 1
ATOM 2022 C CA . ASN A 1 252 ? -19.324 -5.097 4.847 1.00 87.62 252 ASN A CA 1
ATOM 2023 C C . ASN A 1 252 ? -19.800 -5.255 6.297 1.00 87.62 252 ASN A C 1
ATOM 2025 O O . ASN A 1 252 ? -20.486 -4.378 6.823 1.00 87.62 252 ASN A O 1
ATOM 2029 N N . ARG A 1 253 ? -19.426 -6.352 6.970 1.00 85.50 253 ARG A N 1
ATOM 2030 C CA . ARG A 1 253 ? -19.800 -6.599 8.370 1.00 85.50 253 ARG A CA 1
ATOM 2031 C C . ARG A 1 253 ? -19.167 -5.575 9.311 1.00 85.50 253 ARG A C 1
ATOM 2033 O O . ARG A 1 253 ? -19.857 -5.044 10.175 1.00 85.50 253 ARG A O 1
ATOM 2040 N N . MET A 1 254 ? -17.877 -5.284 9.145 1.00 85.88 254 MET A N 1
ATOM 2041 C CA . MET A 1 254 ? -17.173 -4.331 10.009 1.00 85.88 254 MET A CA 1
ATOM 2042 C C . MET A 1 254 ? -17.669 -2.896 9.817 1.00 85.88 254 MET A C 1
ATOM 2044 O O . MET A 1 254 ? -17.774 -2.157 10.794 1.00 85.88 254 MET A O 1
ATOM 2048 N N . MET A 1 255 ? -18.010 -2.516 8.584 1.00 78.56 255 MET A N 1
ATOM 2049 C CA . MET A 1 255 ? -18.599 -1.208 8.301 1.00 78.56 255 MET A CA 1
ATOM 2050 C C . MET A 1 255 ? -19.985 -1.068 8.945 1.00 78.56 255 MET A C 1
ATOM 2052 O O . MET A 1 255 ? -20.214 -0.093 9.653 1.00 78.56 255 MET A O 1
ATOM 2056 N N . LYS A 1 256 ? -20.859 -2.079 8.815 1.00 79.56 256 LYS A N 1
ATOM 2057 C CA . LYS A 1 256 ? -22.183 -2.098 9.473 1.00 79.56 256 LYS A CA 1
ATOM 2058 C C . LYS A 1 256 ? -22.097 -2.067 11.001 1.00 79.56 256 LYS A C 1
ATOM 2060 O O . LYS A 1 256 ? -22.856 -1.356 11.646 1.00 79.56 256 LYS A O 1
ATOM 2065 N N . GLN A 1 257 ? -21.143 -2.792 11.584 1.00 72.12 257 GLN A N 1
ATOM 2066 C CA . GLN A 1 257 ? -20.918 -2.776 13.031 1.00 72.12 257 GLN A CA 1
ATOM 2067 C C . GLN A 1 257 ? -20.445 -1.400 13.530 1.00 72.12 257 GLN A C 1
ATOM 2069 O O . GLN A 1 257 ? -20.744 -1.010 14.657 1.00 72.12 257 GLN A O 1
ATOM 2074 N N . GLY A 1 258 ? -19.696 -0.664 12.704 1.00 65.62 258 GLY A N 1
ATOM 2075 C CA . GLY A 1 258 ? -19.307 0.717 12.986 1.00 65.62 258 GLY A CA 1
ATOM 2076 C C . GLY A 1 258 ? -20.481 1.700 13.008 1.00 65.62 258 GLY A C 1
ATOM 2077 O O . GLY A 1 258 ? -20.373 2.738 13.653 1.00 65.62 258 GLY A O 1
ATOM 2078 N N . ASP A 1 259 ? -21.594 1.337 12.370 1.00 60.50 259 ASP A N 1
ATOM 2079 C CA . ASP A 1 259 ? -22.828 2.118 12.256 1.00 60.50 259 ASP A CA 1
ATOM 2080 C C . ASP A 1 259 ? -23.886 1.771 13.335 1.00 60.50 259 ASP A C 1
ATOM 2082 O O . ASP A 1 259 ? -25.053 2.115 13.174 1.00 60.50 259 ASP A O 1
ATOM 2086 N N . GLU A 1 260 ? -23.477 1.126 14.440 1.00 60.41 260 GLU A N 1
ATOM 2087 C CA . GLU A 1 260 ? -24.309 0.704 15.593 1.00 60.41 260 GLU A CA 1
ATOM 2088 C C . GLU A 1 260 ? -25.272 -0.481 15.358 1.00 60.41 260 GLU A C 1
ATOM 2090 O O . GLU A 1 260 ? -26.100 -0.782 16.218 1.00 60.41 260 GLU A O 1
ATOM 2095 N N . ASP A 1 261 ? -25.127 -1.243 14.269 1.00 49.91 261 ASP A N 1
ATOM 2096 C CA . ASP A 1 261 ? -25.861 -2.507 14.099 1.00 49.91 261 ASP A CA 1
ATOM 2097 C C . ASP A 1 261 ? -25.053 -3.690 14.677 1.00 49.91 261 ASP A C 1
ATOM 2099 O O . ASP A 1 261 ? -24.188 -4.292 14.033 1.00 49.91 261 ASP A O 1
ATOM 2103 N N . PHE A 1 262 ? -25.293 -3.999 15.956 1.00 50.56 262 PHE A N 1
ATOM 2104 C CA . PHE A 1 262 ? -24.573 -5.029 16.726 1.00 50.56 262 PHE A CA 1
ATOM 2105 C C . PHE A 1 262 ? -24.979 -6.480 16.400 1.00 50.56 262 PHE A C 1
ATOM 2107 O O . PHE A 1 262 ? -24.483 -7.416 17.032 1.00 50.56 262 PHE A O 1
ATOM 2114 N N . THR A 1 263 ? -25.834 -6.708 15.401 1.00 48.97 263 THR A N 1
ATOM 2115 C CA . THR A 1 263 ? -26.323 -8.048 15.021 1.00 48.97 263 THR A CA 1
ATOM 2116 C C . THR A 1 263 ? -25.224 -8.999 14.512 1.00 48.97 263 THR A C 1
ATOM 2118 O O . THR A 1 263 ? -25.375 -10.215 14.597 1.00 48.97 263 THR A O 1
ATOM 2121 N N . GLY A 1 264 ? -24.070 -8.484 14.066 1.00 47.88 264 GLY A N 1
ATOM 2122 C CA . GLY A 1 264 ? -22.983 -9.281 13.470 1.00 47.88 264 GLY A CA 1
ATOM 2123 C C . GLY A 1 264 ? -22.043 -10.029 14.434 1.00 47.88 264 GLY A C 1
ATOM 2124 O O . GLY A 1 264 ? -21.152 -10.742 13.970 1.00 47.88 264 GLY A O 1
ATOM 2125 N N . LEU A 1 265 ? -22.195 -9.874 15.757 1.00 46.50 265 LEU A N 1
ATOM 2126 C CA . LEU A 1 265 ? -21.373 -10.574 16.764 1.00 46.50 265 LEU A CA 1
ATOM 2127 C C . LEU A 1 265 ? -21.754 -12.058 16.933 1.00 46.50 265 LEU A C 1
ATOM 2129 O O . LEU A 1 265 ? -20.918 -12.852 17.364 1.00 46.50 265 LEU A O 1
ATOM 2133 N N . SER A 1 266 ? -22.984 -12.440 16.570 1.00 48.50 266 SER A N 1
ATOM 2134 C CA . SER A 1 266 ? -23.501 -13.804 16.760 1.00 48.50 266 SER A CA 1
ATOM 2135 C C . SER A 1 266 ? -22.793 -14.839 15.866 1.00 48.50 266 SER A C 1
ATOM 2137 O O . SER A 1 266 ? -22.460 -15.934 16.319 1.00 48.50 266 SER A O 1
ATOM 2139 N N . ASP A 1 267 ? -22.426 -14.460 14.639 1.00 44.97 267 ASP A N 1
ATOM 2140 C CA . ASP A 1 267 ? -21.870 -15.396 13.648 1.00 44.97 267 ASP A CA 1
ATOM 2141 C C . ASP A 1 267 ? -20.393 -15.757 13.898 1.00 44.97 267 ASP A C 1
ATOM 2143 O O . ASP A 1 267 ? -19.934 -16.841 13.539 1.00 44.97 267 ASP A O 1
ATOM 2147 N N . LEU A 1 268 ? -19.614 -14.856 14.511 1.00 44.09 268 LEU A N 1
ATOM 2148 C CA . LEU A 1 268 ? -18.195 -15.097 14.828 1.00 44.09 268 LEU A CA 1
ATOM 2149 C C . LEU A 1 268 ? -18.029 -16.042 16.025 1.00 44.09 268 LEU A C 1
ATOM 2151 O O . LEU A 1 268 ? -17.064 -16.804 16.080 1.00 44.09 268 LEU A O 1
ATOM 2155 N N . LEU A 1 269 ? -18.989 -16.028 16.952 1.00 47.94 269 LEU A N 1
ATOM 2156 C CA . LEU A 1 269 ? -19.074 -17.020 18.021 1.00 47.94 269 LEU A CA 1
ATOM 2157 C C . LEU A 1 269 ? -19.514 -18.387 17.477 1.00 47.94 269 LEU A C 1
ATOM 2159 O O . LEU A 1 269 ? -18.981 -19.397 17.924 1.00 47.94 269 LEU A O 1
ATOM 2163 N N . GLN A 1 270 ? -20.375 -18.435 16.453 1.00 44.59 270 GLN A N 1
ATOM 2164 C CA . GLN A 1 270 ? -20.709 -19.693 15.773 1.00 44.59 270 GLN A CA 1
ATOM 2165 C C . GLN A 1 270 ? -19.528 -20.287 14.991 1.00 44.59 270 GLN A C 1
ATOM 2167 O O . GLN A 1 270 ? -19.320 -21.495 15.043 1.00 44.59 270 GLN A O 1
ATOM 2172 N N . PHE A 1 271 ? -18.702 -19.466 14.334 1.00 40.38 271 PHE A N 1
ATOM 2173 C CA . PHE A 1 271 ? -17.523 -19.970 13.612 1.00 40.38 271 PHE A CA 1
ATOM 2174 C C . PHE A 1 271 ? -16.442 -20.554 14.531 1.00 40.38 271 PHE A C 1
ATOM 2176 O O . PHE A 1 271 ? -15.706 -21.444 14.114 1.00 40.38 271 PHE A O 1
ATOM 2183 N N . LYS A 1 272 ? -16.355 -20.088 15.785 1.00 37.34 272 LYS A N 1
ATOM 2184 C CA . LYS A 1 272 ? -15.459 -20.676 16.790 1.00 37.34 272 LYS A CA 1
ATOM 2185 C C . LYS A 1 272 ? -15.980 -22.021 17.318 1.00 37.34 272 LYS A C 1
ATOM 2187 O O . LYS A 1 272 ? -15.177 -22.873 17.658 1.00 37.34 272 LYS A O 1
ATOM 2192 N N . ILE A 1 273 ? -17.301 -22.215 17.331 1.00 41.16 273 ILE A N 1
ATOM 2193 C CA . ILE A 1 273 ? -17.960 -23.461 17.761 1.00 41.16 273 ILE A CA 1
ATOM 2194 C C . ILE A 1 273 ? -17.942 -24.534 16.653 1.00 41.16 273 ILE A C 1
ATOM 2196 O O . ILE A 1 273 ? -18.054 -25.714 16.944 1.00 41.16 273 ILE A O 1
ATOM 2200 N N . LEU A 1 274 ? -17.770 -24.148 15.384 1.00 37.69 274 LEU A N 1
ATOM 2201 C CA . LEU A 1 274 ? -17.689 -25.070 14.238 1.00 37.69 274 LEU A CA 1
ATOM 2202 C C . LEU A 1 274 ? -16.260 -25.549 13.907 1.00 37.69 274 LEU A C 1
ATOM 2204 O O . LEU A 1 274 ? -16.073 -26.271 12.931 1.00 37.69 274 LEU A O 1
ATOM 2208 N N . MET A 1 275 ? -15.261 -25.121 14.682 1.00 39.38 275 MET A N 1
ATOM 2209 C CA . MET A 1 275 ? -13.838 -25.461 14.509 1.00 39.38 275 MET A CA 1
ATOM 2210 C C . MET A 1 275 ? -13.235 -26.147 15.754 1.00 39.38 275 MET A C 1
ATOM 2212 O O . MET A 1 275 ? -12.017 -26.313 15.820 1.00 39.38 275 MET A O 1
ATOM 2216 N N . GLU A 1 276 ? -14.079 -26.533 16.717 1.00 36.50 276 GLU A N 1
ATOM 2217 C CA . GLU A 1 276 ? -13.790 -27.486 17.805 1.00 36.50 276 GLU A CA 1
ATOM 2218 C C . GLU A 1 276 ? -14.555 -28.790 17.542 1.00 36.50 276 GLU A C 1
ATOM 2220 O O . GLU A 1 276 ? -13.990 -29.866 17.843 1.00 36.50 276 GLU A O 1
#